Protein AF-A0A6L9Z7V6-F1 (afdb_monomer_lite)

pLDDT: mean 84.47, std 15.88, range [40.22, 98.44]

Foldseek 3Di:
DVVVVVVVVVVVVVLVVQLQDQVNDGDDPVVVVVLVVVLVVVLVVLVVVLVLLLPQAQALCLQEVCLVVLVVLVPDPDPLSLLVSLLVLQDPDQQLVVSQVSPPNHDDHHDVLSSVLSVLSPVSHDPVNNVLSVLLVVLVVVLVVLVVVLVVLVVLLVQLVVCVVVVHDPVPRPGDDHNVRSVVSNVVSVVSSVVSVVVSVVSSVVSCPDPSSVVSVVSSVDPVSSVVSVVVSVVSNVCSVVVSVVSSCVSLVVVLVVLVVQLVVCVVVSVRVSVSSSSSSNVSSD

Sequence (286 aa):
MAIIYRILSQFFIKFFSKSRTISNEPLNKVSLIVIVVIDIFILINVFTGLNDISTWPMSPAQTYPCYYQWNNYRRQTDQDKDYNIISRSLGSTSFKQSYQQAEEGHLGKVFTTCLKYAEDKDKINNPENQQADKAINQKQSKISSLRRANNTIREQYDSTLLEKIAGQSRERSINQVSAEQAKQELERNNRNISRLKQEIDNLKNQLVSRPESVSFLDFIKDEDKFQTISKKYQQASFWYPSIQFGFQSLFLLPLIFIALSVHKFTQRRGYGLIALISWHLLVIFF

Structure (mmCIF, N/CA/C/O backbone):
data_AF-A0A6L9Z7V6-F1
#
_entry.id   AF-A0A6L9Z7V6-F1
#
loop_
_atom_site.group_PDB
_atom_site.id
_atom_site.type_symbol
_atom_site.label_atom_id
_atom_site.label_alt_id
_atom_site.label_comp_id
_atom_site.label_asym_id
_atom_site.label_entity_id
_atom_site.label_seq_id
_atom_site.pdbx_PDB_ins_code
_atom_site.Cartn_x
_atom_site.Cartn_y
_atom_site.Cartn_z
_atom_site.occupancy
_atom_site.B_iso_or_equiv
_atom_site.auth_seq_id
_atom_site.auth_comp_id
_atom_site.auth_asym_id
_atom_site.auth_atom_id
_atom_site.pdbx_PDB_model_num
ATOM 1 N N . MET A 1 1 ? 35.785 -20.220 -17.835 1.00 41.47 1 MET A N 1
ATOM 2 C CA . MET A 1 1 ? 36.328 -19.113 -17.007 1.00 41.47 1 MET A CA 1
ATOM 3 C C . MET A 1 1 ? 37.818 -18.829 -17.238 1.00 41.47 1 MET A C 1
ATOM 5 O O . MET A 1 1 ? 38.150 -17.667 -17.414 1.00 41.47 1 MET A O 1
ATOM 9 N N . ALA A 1 2 ? 38.712 -19.827 -17.318 1.00 41.97 2 ALA A N 1
ATOM 10 C CA . ALA A 1 2 ? 40.163 -19.594 -17.481 1.00 41.97 2 ALA A CA 1
ATOM 11 C C . ALA A 1 2 ? 40.586 -18.913 -18.806 1.00 41.97 2 ALA A C 1
ATOM 13 O O . ALA A 1 2 ? 41.542 -18.143 -18.832 1.00 41.97 2 ALA A O 1
ATOM 14 N N . ILE A 1 3 ? 39.857 -19.149 -19.903 1.00 44.97 3 ILE A N 1
ATOM 15 C CA . ILE A 1 3 ? 40.151 -18.553 -21.222 1.00 44.97 3 ILE A CA 1
ATOM 16 C C . ILE A 1 3 ? 39.812 -17.054 -21.242 1.00 44.97 3 ILE A C 1
ATOM 18 O O . ILE A 1 3 ? 40.600 -16.247 -21.724 1.00 44.97 3 ILE A O 1
ATOM 22 N N . ILE A 1 4 ? 38.686 -16.673 -20.635 1.00 40.22 4 ILE A N 1
ATOM 23 C CA . ILE A 1 4 ? 38.224 -15.279 -20.538 1.00 40.22 4 ILE A CA 1
ATOM 24 C C . ILE A 1 4 ? 39.206 -14.448 -19.700 1.00 40.22 4 ILE A C 1
ATOM 26 O O . ILE A 1 4 ? 39.593 -13.357 -20.107 1.00 40.22 4 ILE A O 1
ATOM 30 N N . TYR A 1 5 ? 39.696 -15.001 -18.586 1.00 41.81 5 TYR A N 1
ATOM 31 C CA . TYR A 1 5 ? 40.668 -14.327 -17.719 1.00 41.81 5 TYR A CA 1
ATOM 32 C C . TYR A 1 5 ? 42.024 -14.102 -18.408 1.00 41.81 5 TYR A C 1
ATOM 34 O O . TYR A 1 5 ? 42.663 -13.067 -18.232 1.00 41.81 5 TYR A O 1
ATOM 42 N N . ARG A 1 6 ? 42.455 -15.052 -19.245 1.00 42.22 6 ARG A N 1
ATOM 43 C CA . ARG A 1 6 ? 43.714 -14.962 -19.997 1.00 42.22 6 ARG A CA 1
ATOM 44 C C . ARG A 1 6 ? 43.629 -13.951 -21.146 1.00 42.22 6 ARG A C 1
ATOM 46 O O . ARG A 1 6 ? 44.595 -13.232 -21.384 1.00 42.22 6 ARG A O 1
ATOM 53 N N . ILE A 1 7 ? 42.470 -13.852 -21.803 1.00 49.84 7 ILE A N 1
ATOM 54 C CA . ILE A 1 7 ? 42.187 -12.827 -22.821 1.00 49.84 7 ILE A CA 1
ATOM 55 C C . ILE A 1 7 ? 42.139 -11.434 -22.178 1.00 49.84 7 ILE A C 1
ATOM 57 O O . ILE A 1 7 ? 42.795 -10.522 -22.675 1.00 49.84 7 ILE A O 1
ATOM 61 N N . LEU A 1 8 ? 41.459 -11.289 -21.034 1.00 44.16 8 LEU A N 1
ATOM 62 C CA . LEU A 1 8 ? 41.424 -10.042 -20.261 1.00 44.16 8 LEU A CA 1
ATOM 63 C C . LEU A 1 8 ? 42.829 -9.618 -19.808 1.00 44.16 8 LEU A C 1
ATOM 65 O O . LEU A 1 8 ? 43.237 -8.489 -20.048 1.00 44.16 8 LEU A O 1
ATOM 69 N N . SER A 1 9 ? 43.617 -10.528 -19.233 1.00 45.78 9 SER A N 1
ATOM 70 C CA . SER A 1 9 ? 44.994 -10.255 -18.793 1.00 45.78 9 SER A CA 1
ATOM 71 C C . SER A 1 9 ? 45.911 -9.802 -19.938 1.00 45.78 9 SER A C 1
ATOM 73 O O . SER A 1 9 ? 46.648 -8.826 -19.796 1.00 45.78 9 SER A O 1
ATOM 75 N N . GLN A 1 10 ? 45.849 -10.464 -21.097 1.00 51.78 10 GLN A N 1
ATOM 76 C CA . GLN A 1 10 ? 46.644 -10.070 -22.264 1.00 51.78 10 GLN A CA 1
ATOM 77 C C . GLN A 1 10 ? 46.190 -8.731 -22.857 1.00 51.78 10 GLN A C 1
ATOM 79 O O . GLN A 1 10 ? 47.025 -7.967 -23.351 1.00 51.78 10 GLN A O 1
ATOM 84 N N . PHE A 1 11 ? 44.893 -8.431 -22.779 1.00 51.91 11 PHE A N 1
ATOM 85 C CA . PHE A 1 11 ? 44.339 -7.133 -23.144 1.00 51.91 11 PHE A CA 1
ATOM 86 C C . PHE A 1 11 ? 44.855 -6.032 -22.203 1.00 51.91 11 PHE A C 1
ATOM 88 O O . PHE A 1 11 ? 45.383 -5.037 -22.690 1.00 51.91 11 PHE A O 1
ATOM 95 N N . PHE A 1 12 ? 44.846 -6.262 -20.882 1.00 49.31 12 PHE A N 1
ATOM 96 C CA . PHE A 1 12 ? 45.357 -5.336 -19.856 1.00 49.31 12 PHE A CA 1
ATOM 97 C C . PHE A 1 12 ? 46.872 -5.061 -19.950 1.00 49.31 12 PHE A C 1
ATOM 99 O O . PHE A 1 12 ? 47.325 -3.944 -19.695 1.00 49.31 12 PHE A O 1
ATOM 106 N N . ILE A 1 13 ? 47.680 -6.045 -20.353 1.00 51.84 13 ILE A N 1
ATOM 107 C CA . ILE A 1 13 ? 49.135 -5.858 -20.506 1.00 51.84 13 ILE A CA 1
ATOM 108 C C . ILE A 1 13 ? 49.459 -5.074 -21.787 1.00 51.84 13 ILE A C 1
ATOM 110 O O . ILE A 1 13 ? 50.258 -4.137 -21.748 1.00 51.84 13 ILE A O 1
ATOM 114 N N . LYS A 1 14 ? 48.792 -5.384 -22.911 1.00 54.06 14 LYS A N 1
ATOM 115 C CA . LYS A 1 14 ? 48.895 -4.578 -24.145 1.00 54.06 14 LYS A CA 1
ATOM 116 C C . LYS A 1 14 ? 48.313 -3.165 -23.976 1.00 54.06 14 LYS A C 1
ATOM 118 O O . LYS A 1 14 ? 48.738 -2.246 -24.673 1.00 54.06 14 LYS A O 1
ATOM 123 N N . PHE A 1 15 ? 47.369 -2.995 -23.053 1.00 52.72 15 PHE A N 1
ATOM 124 C CA . PHE A 1 15 ? 46.715 -1.739 -22.677 1.00 52.72 15 PHE A CA 1
ATOM 125 C C . PHE A 1 15 ? 47.682 -0.730 -22.034 1.00 52.72 15 PHE A C 1
ATOM 127 O O . PHE A 1 15 ? 47.775 0.405 -22.504 1.00 52.72 15 PHE A O 1
ATOM 134 N N . PHE A 1 16 ? 48.484 -1.142 -21.048 1.00 51.16 16 PHE A N 1
ATOM 135 C CA . PHE A 1 16 ? 49.443 -0.238 -20.396 1.00 51.16 16 PHE A CA 1
ATOM 136 C C . PHE A 1 16 ? 50.650 0.115 -21.272 1.00 51.16 16 PHE A C 1
ATOM 138 O O . PHE A 1 16 ? 51.172 1.229 -21.184 1.00 51.16 16 PHE A O 1
ATOM 145 N N . SER A 1 17 ? 51.093 -0.802 -22.137 1.00 54.94 17 SER A N 1
ATOM 146 C CA . SER A 1 17 ? 52.260 -0.564 -22.993 1.00 54.94 17 SER A CA 1
ATOM 147 C C . SER A 1 17 ? 51.982 0.415 -24.138 1.00 54.94 17 SER A C 1
ATOM 149 O O . SER A 1 17 ? 52.912 1.046 -24.628 1.00 54.94 17 SER A O 1
ATOM 151 N N . LYS A 1 18 ? 50.719 0.545 -24.575 1.00 53.62 18 LYS A N 1
ATOM 152 C CA . LYS A 1 18 ? 50.320 1.370 -25.733 1.00 53.62 18 LYS A CA 1
ATOM 153 C C . LYS A 1 18 ? 49.758 2.749 -25.355 1.00 53.62 18 LYS A C 1
ATOM 155 O O . LYS A 1 18 ? 49.752 3.645 -26.186 1.00 53.62 18 LYS A O 1
ATOM 160 N N . SER A 1 19 ? 49.321 2.927 -24.106 1.00 47.00 19 SER A N 1
ATOM 161 C CA . SER A 1 19 ? 48.822 4.204 -23.562 1.00 47.00 19 SER A CA 1
ATOM 162 C C . SER A 1 19 ? 49.949 5.183 -23.171 1.00 47.00 19 SER A C 1
ATOM 164 O O . SER A 1 19 ? 49.706 6.372 -22.993 1.00 47.00 19 SER A O 1
ATOM 166 N N . ARG A 1 20 ? 51.205 4.718 -23.073 1.00 49.94 20 ARG A N 1
ATOM 167 C CA . ARG A 1 20 ? 52.356 5.543 -22.651 1.00 49.94 20 ARG A CA 1
ATOM 168 C C . ARG A 1 20 ? 53.225 6.094 -23.782 1.00 49.94 20 ARG A C 1
ATOM 170 O O . ARG A 1 20 ? 54.173 6.818 -23.491 1.00 49.94 20 ARG A O 1
ATOM 177 N N . THR A 1 21 ? 52.949 5.756 -25.039 1.00 49.53 21 THR A N 1
ATOM 178 C CA . THR A 1 21 ? 53.843 6.092 -26.153 1.00 49.53 21 THR A CA 1
ATOM 179 C C . THR A 1 21 ? 53.073 6.654 -27.346 1.00 49.53 21 THR A C 1
ATOM 181 O O . THR A 1 21 ? 52.281 5.972 -27.991 1.00 49.53 21 THR A O 1
ATOM 184 N N . ILE A 1 22 ? 53.342 7.922 -27.664 1.00 46.56 22 ILE A N 1
ATOM 185 C CA . ILE A 1 22 ? 53.010 8.537 -28.951 1.00 46.56 22 ILE A CA 1
ATOM 186 C C . ILE A 1 22 ? 54.297 8.540 -29.753 1.00 46.56 22 ILE A C 1
ATOM 188 O O . ILE A 1 22 ? 55.248 9.195 -29.353 1.00 46.56 22 ILE A O 1
ATOM 192 N N . SER A 1 23 ? 54.344 7.800 -30.862 1.00 43.88 23 SER A N 1
ATOM 193 C CA . SER A 1 23 ? 55.467 7.860 -31.810 1.00 43.88 23 SER A CA 1
ATOM 194 C C . SER A 1 23 ? 56.862 7.816 -31.145 1.00 43.88 23 SER A C 1
ATOM 196 O O . SER A 1 23 ? 57.746 8.579 -31.517 1.00 43.88 23 SER A O 1
ATOM 198 N N . ASN A 1 24 ? 57.054 6.939 -30.150 1.00 47.16 24 ASN A N 1
ATOM 199 C CA . ASN A 1 24 ? 58.299 6.785 -29.377 1.00 47.16 24 ASN A CA 1
ATOM 200 C C . ASN A 1 24 ? 58.772 8.004 -28.546 1.00 47.16 24 ASN A C 1
ATOM 202 O O . ASN A 1 24 ? 59.896 7.966 -28.050 1.00 47.16 24 ASN A O 1
ATOM 206 N N . GLU A 1 25 ? 57.935 9.018 -28.296 1.00 46.88 25 GLU A N 1
ATOM 207 C CA . GLU A 1 25 ? 58.243 10.118 -27.365 1.00 46.88 25 GLU A CA 1
ATOM 208 C C . GLU A 1 25 ? 57.372 10.091 -26.090 1.00 46.88 25 GLU A C 1
ATOM 210 O O . GLU A 1 25 ? 56.169 9.797 -26.151 1.00 46.88 25 GLU A O 1
ATOM 215 N N . PRO A 1 26 ? 57.959 10.383 -24.908 1.00 52.47 26 PRO A N 1
ATOM 216 C CA . PRO A 1 26 ? 57.225 10.447 -23.651 1.00 52.47 26 PRO A CA 1
ATOM 217 C C . PRO A 1 26 ? 56.354 11.712 -23.586 1.00 52.47 26 PRO A C 1
ATOM 219 O O . PRO A 1 26 ? 56.830 12.833 -23.746 1.00 52.47 26 PRO A O 1
ATOM 222 N N . LEU A 1 27 ? 55.064 11.530 -23.301 1.00 55.53 27 LEU A N 1
ATOM 223 C CA . LEU A 1 27 ? 54.103 12.616 -23.083 1.00 55.53 27 LEU A CA 1
ATOM 224 C C . LEU A 1 27 ? 54.531 13.543 -21.928 1.00 55.53 27 LEU A C 1
ATOM 226 O O . LEU A 1 27 ? 54.937 13.083 -20.859 1.00 55.53 27 LEU A O 1
ATOM 230 N N . ASN A 1 28 ? 54.365 14.857 -22.113 1.00 66.81 28 ASN A N 1
ATOM 231 C CA . ASN A 1 28 ? 54.551 15.848 -21.051 1.00 66.81 28 ASN A CA 1
ATOM 232 C C . ASN A 1 28 ? 53.562 15.580 -19.895 1.00 66.81 28 ASN A C 1
ATOM 234 O O . ASN A 1 28 ? 52.365 15.390 -20.124 1.00 66.81 28 ASN A O 1
ATOM 238 N N . LYS A 1 29 ? 54.051 15.597 -18.646 1.00 67.38 29 LYS A N 1
ATOM 239 C CA . LYS A 1 29 ? 53.256 15.351 -17.426 1.00 67.38 29 LYS A CA 1
ATOM 240 C C . LYS A 1 29 ? 52.017 16.250 -17.335 1.00 67.38 29 LYS A C 1
ATOM 242 O O . LYS A 1 29 ? 50.979 15.798 -16.866 1.00 67.38 29 LYS A O 1
ATOM 247 N N . VAL A 1 30 ? 52.107 17.492 -17.817 1.00 73.75 30 VAL A N 1
ATOM 248 C CA . VAL A 1 30 ? 50.979 18.441 -17.827 1.00 73.75 30 VAL A CA 1
ATOM 249 C C . VAL A 1 30 ? 49.897 18.009 -18.818 1.00 73.75 30 VAL A C 1
ATOM 251 O O . VAL A 1 30 ? 48.719 17.989 -18.473 1.00 73.75 30 VAL A O 1
ATOM 254 N N . SER A 1 31 ? 50.284 17.587 -20.024 1.00 66.12 31 SER A N 1
ATOM 255 C CA . SER A 1 31 ? 49.348 17.078 -21.034 1.00 66.12 31 SER A CA 1
ATOM 256 C C . SER A 1 31 ? 48.646 15.801 -20.568 1.00 66.12 31 SER A C 1
ATOM 258 O O . SER A 1 31 ? 47.454 15.645 -20.809 1.00 66.12 31 SER A O 1
ATOM 260 N N . LEU A 1 32 ? 49.353 14.925 -19.844 1.00 68.12 32 LEU A N 1
ATOM 261 C CA . LEU A 1 32 ? 48.764 13.728 -19.237 1.00 68.12 32 LEU A CA 1
ATOM 262 C C . LEU A 1 32 ? 47.680 14.085 -18.204 1.00 68.12 32 LEU A C 1
ATOM 264 O O . LEU A 1 32 ? 46.602 13.501 -18.231 1.00 68.12 32 LEU A O 1
ATOM 268 N N . ILE A 1 33 ? 47.945 15.056 -17.322 1.00 73.94 33 ILE A N 1
ATOM 269 C CA . ILE A 1 33 ? 46.974 15.507 -16.309 1.00 73.94 33 ILE A CA 1
ATOM 270 C C . ILE A 1 33 ? 45.716 16.072 -16.977 1.00 73.94 33 ILE A C 1
ATOM 272 O O . ILE A 1 33 ? 44.608 15.717 -16.585 1.00 73.94 33 ILE A O 1
ATOM 276 N N . VAL A 1 34 ? 45.874 16.911 -18.007 1.00 78.25 34 VAL A N 1
ATOM 277 C CA . VAL A 1 34 ? 44.738 17.505 -18.732 1.00 78.25 34 VAL A CA 1
ATOM 278 C C . VAL A 1 34 ? 43.872 16.431 -19.397 1.00 78.25 34 VAL A C 1
ATOM 280 O O . VAL A 1 34 ? 42.651 16.491 -19.282 1.00 78.25 34 VAL A O 1
ATOM 283 N N . ILE A 1 35 ? 44.482 15.425 -20.035 1.00 71.75 35 ILE A N 1
ATOM 284 C CA . ILE A 1 35 ? 43.748 14.305 -20.649 1.00 71.75 35 ILE A CA 1
ATOM 285 C C . ILE A 1 35 ? 42.953 13.534 -19.590 1.00 71.75 35 ILE A C 1
ATOM 287 O O . ILE A 1 35 ? 41.762 13.311 -19.773 1.00 71.75 35 ILE A O 1
ATOM 291 N N . VAL A 1 36 ? 43.570 13.204 -18.450 1.00 73.50 36 VAL A N 1
ATOM 292 C CA . VAL A 1 36 ? 42.891 12.492 -17.354 1.00 73.50 36 VAL A CA 1
ATOM 293 C C . VAL A 1 36 ? 41.694 13.283 -16.814 1.00 73.50 36 VAL A C 1
ATOM 295 O O . VAL A 1 36 ? 40.644 12.702 -16.551 1.00 73.50 36 VAL A O 1
ATOM 298 N N . VAL A 1 37 ? 41.818 14.605 -16.664 1.00 79.75 37 VAL A N 1
ATOM 299 C CA . VAL A 1 37 ? 40.711 15.459 -16.197 1.00 79.75 37 VAL A CA 1
ATOM 300 C C . VAL A 1 37 ? 39.553 15.472 -17.199 1.00 79.75 37 VAL A C 1
ATOM 302 O O . VAL A 1 37 ? 38.396 15.346 -16.795 1.00 79.75 37 VAL A O 1
ATOM 305 N N . ILE A 1 38 ? 39.852 15.589 -18.495 1.00 81.06 38 ILE A N 1
ATOM 306 C CA . ILE A 1 38 ? 38.839 15.548 -19.560 1.00 81.06 38 ILE A CA 1
ATOM 307 C C . ILE A 1 38 ? 38.146 14.181 -19.590 1.00 81.06 38 ILE A C 1
ATOM 309 O O . ILE A 1 38 ? 36.921 14.124 -19.672 1.00 81.06 38 ILE A O 1
ATOM 313 N N . ASP A 1 39 ? 38.899 13.091 -19.459 1.00 74.81 39 ASP A N 1
ATOM 314 C CA . ASP A 1 39 ? 38.351 11.735 -19.447 1.00 74.81 39 ASP A CA 1
ATOM 315 C C . ASP A 1 39 ? 37.413 11.512 -18.255 1.00 74.81 39 ASP A C 1
ATOM 317 O O . ASP A 1 39 ? 36.321 10.976 -18.435 1.00 74.81 39 ASP A O 1
ATOM 321 N N . ILE A 1 40 ? 37.780 11.972 -17.051 1.00 77.88 40 ILE A N 1
ATOM 322 C CA . ILE A 1 40 ? 36.900 11.906 -15.872 1.00 77.88 40 ILE A CA 1
ATOM 323 C C . ILE A 1 40 ? 35.612 12.696 -16.118 1.00 77.88 40 ILE A C 1
ATOM 325 O O . ILE A 1 40 ? 34.524 12.215 -15.803 1.00 77.88 40 ILE A O 1
ATOM 329 N N . PHE A 1 41 ? 35.713 13.893 -16.700 1.00 83.50 41 PHE A N 1
ATOM 330 C CA . PHE A 1 41 ? 34.540 14.700 -17.021 1.00 83.50 41 PHE A CA 1
ATOM 331 C C . PHE A 1 41 ? 33.617 13.987 -18.019 1.00 83.50 41 PHE A C 1
ATOM 333 O O . PHE A 1 41 ? 32.409 13.904 -17.789 1.00 83.50 41 PHE A O 1
ATOM 340 N N . ILE A 1 42 ? 34.166 13.430 -19.101 1.00 82.12 42 ILE A N 1
ATOM 341 C CA . ILE A 1 42 ? 33.390 12.668 -20.090 1.00 82.12 42 ILE A CA 1
ATOM 342 C C . ILE A 1 42 ? 32.755 11.439 -19.436 1.00 82.12 42 ILE A C 1
ATOM 344 O O . ILE A 1 42 ? 31.576 11.179 -19.653 1.00 82.12 42 ILE A O 1
ATOM 348 N N . LEU A 1 43 ? 33.502 10.723 -18.597 1.00 81.25 43 LEU A N 1
ATOM 349 C CA . LEU A 1 43 ? 33.039 9.534 -17.891 1.00 81.25 43 LEU A CA 1
ATOM 350 C C . LEU A 1 43 ? 31.833 9.845 -17.001 1.00 81.25 43 LEU A C 1
ATOM 352 O O . LEU A 1 43 ? 30.830 9.137 -17.070 1.00 81.25 43 LEU A O 1
ATOM 356 N N . ILE A 1 44 ? 31.894 10.927 -16.219 1.00 82.50 44 ILE A N 1
ATOM 357 C CA . ILE A 1 44 ? 30.767 11.366 -15.386 1.00 82.50 44 ILE A CA 1
ATOM 358 C C . ILE A 1 44 ? 29.547 11.649 -16.267 1.00 82.50 44 ILE A C 1
ATOM 360 O O . ILE A 1 44 ? 28.479 11.107 -16.007 1.00 82.50 44 ILE A O 1
ATOM 364 N N . ASN A 1 45 ? 29.704 12.421 -17.345 1.00 85.62 45 ASN A N 1
ATOM 365 C CA . ASN A 1 45 ? 28.587 12.762 -18.230 1.00 85.62 45 ASN A CA 1
ATOM 366 C C . ASN A 1 45 ? 27.983 11.534 -18.930 1.00 85.62 45 ASN A C 1
ATOM 368 O O . ASN A 1 45 ? 26.762 11.416 -19.018 1.00 85.62 45 ASN A O 1
ATOM 372 N N . VAL A 1 46 ? 28.815 10.600 -19.400 1.00 85.69 46 VAL A N 1
ATOM 373 C CA . VAL A 1 46 ? 28.364 9.352 -20.031 1.00 85.69 46 VAL A CA 1
ATOM 374 C C . VAL A 1 46 ? 27.605 8.492 -19.028 1.00 85.69 46 VAL A C 1
ATOM 376 O O . VAL A 1 46 ? 26.522 8.017 -19.356 1.00 85.69 46 VAL A O 1
ATOM 379 N N . PHE A 1 47 ? 28.126 8.299 -17.814 1.00 86.06 47 PHE A N 1
ATOM 380 C CA . PHE A 1 47 ? 27.436 7.491 -16.807 1.00 86.06 47 PHE A CA 1
ATOM 381 C C . PHE A 1 47 ? 26.156 8.158 -16.303 1.00 86.06 47 PHE A C 1
ATOM 383 O O . PHE A 1 47 ? 25.161 7.463 -16.106 1.00 86.06 47 PHE A O 1
ATOM 390 N N . THR A 1 48 ? 26.135 9.485 -16.152 1.00 87.00 48 THR A N 1
ATOM 391 C CA . THR A 1 48 ? 24.909 10.225 -15.831 1.00 87.00 48 THR A CA 1
ATOM 392 C C . THR A 1 48 ? 23.869 10.066 -16.939 1.00 87.00 48 THR A C 1
ATOM 394 O O . THR A 1 48 ? 22.729 9.723 -16.639 1.00 87.00 48 THR A O 1
ATOM 397 N N . GLY A 1 49 ? 24.258 10.228 -18.208 1.00 87.19 49 GLY A N 1
ATOM 398 C CA . GLY A 1 49 ? 23.358 10.031 -19.349 1.00 87.19 49 GLY A CA 1
ATOM 399 C C . GLY A 1 49 ? 22.863 8.588 -19.485 1.00 87.19 49 GLY A C 1
ATOM 400 O O . GLY A 1 49 ? 21.690 8.354 -19.760 1.00 87.19 49 GLY A O 1
ATOM 401 N N . LEU A 1 50 ? 23.728 7.608 -19.219 1.00 88.19 50 LEU A N 1
ATOM 402 C CA . LEU A 1 50 ? 23.372 6.190 -19.218 1.00 88.19 50 LEU A CA 1
ATOM 403 C C . LEU A 1 50 ? 22.387 5.848 -18.094 1.00 88.19 50 LEU A C 1
ATOM 405 O O . LEU A 1 50 ? 21.453 5.074 -18.304 1.00 88.19 50 LEU A O 1
ATOM 409 N N . ASN A 1 51 ? 22.585 6.420 -16.906 1.00 87.75 51 ASN A N 1
ATOM 410 C CA . ASN A 1 51 ? 21.657 6.254 -15.796 1.00 87.75 51 ASN A CA 1
ATOM 411 C C . ASN A 1 51 ? 20.298 6.889 -16.120 1.00 87.75 51 ASN A C 1
ATOM 413 O O . ASN A 1 51 ? 19.274 6.229 -15.955 1.00 87.75 51 ASN A O 1
ATOM 417 N N . ASP A 1 52 ? 20.292 8.113 -16.652 1.00 89.81 52 ASP A N 1
ATOM 418 C CA . ASP A 1 52 ? 19.072 8.823 -17.046 1.00 89.81 52 ASP A CA 1
ATOM 419 C C . ASP A 1 52 ? 18.268 8.031 -18.089 1.00 89.81 52 ASP A C 1
ATOM 421 O O . ASP A 1 52 ? 17.119 7.657 -17.843 1.00 89.81 52 ASP A O 1
ATOM 425 N N . ILE A 1 53 ? 18.903 7.625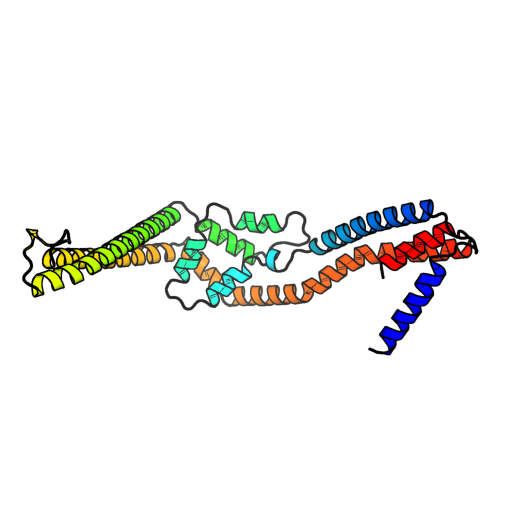 -19.195 1.00 91.31 53 ILE A N 1
ATOM 426 C CA . ILE A 1 53 ? 18.217 6.890 -20.267 1.00 91.31 53 ILE A CA 1
ATOM 427 C C . ILE A 1 53 ? 17.718 5.508 -19.822 1.00 91.31 53 ILE A C 1
ATOM 429 O O . ILE A 1 53 ? 16.717 5.007 -20.334 1.00 91.31 53 ILE A O 1
ATOM 433 N N . SER A 1 54 ? 18.374 4.891 -18.832 1.00 88.94 54 SER A N 1
ATOM 434 C CA . SER A 1 54 ? 17.923 3.617 -18.258 1.00 88.94 54 SER A CA 1
ATOM 435 C C . SER A 1 54 ? 16.636 3.737 -17.436 1.00 88.94 54 SER A C 1
ATOM 437 O O . SER A 1 54 ? 15.992 2.721 -17.164 1.00 88.94 54 SER A O 1
ATOM 439 N N . THR A 1 55 ? 16.261 4.962 -17.052 1.00 90.75 55 THR A N 1
ATOM 440 C CA . THR A 1 55 ? 15.012 5.273 -16.342 1.00 90.75 55 THR A CA 1
ATOM 441 C C . THR A 1 55 ? 13.917 5.838 -17.236 1.00 90.75 55 THR A C 1
ATOM 443 O O . THR A 1 55 ? 12.783 5.942 -16.787 1.00 90.75 55 THR A O 1
ATOM 446 N N . TRP A 1 56 ? 14.207 6.136 -18.507 1.00 93.12 56 TRP A N 1
ATOM 447 C CA . TRP A 1 56 ? 13.183 6.563 -19.461 1.00 93.12 56 TRP A CA 1
ATOM 448 C C . TRP A 1 56 ? 12.009 5.580 -19.575 1.00 93.12 56 TRP A C 1
ATOM 450 O O . TRP A 1 56 ? 10.871 6.039 -19.503 1.00 93.12 56 TRP A O 1
ATOM 460 N N . PRO A 1 57 ? 12.195 4.255 -19.760 1.00 94.50 57 PRO A N 1
ATOM 461 C CA . PRO A 1 57 ? 11.061 3.335 -19.736 1.00 94.50 57 PRO A CA 1
ATOM 462 C C . PRO A 1 57 ? 10.436 3.288 -18.338 1.00 94.50 57 PRO A C 1
ATOM 464 O O . PRO A 1 57 ? 11.137 3.093 -17.348 1.00 94.50 57 PRO A O 1
ATOM 467 N N . MET A 1 58 ? 9.106 3.389 -18.254 1.00 94.75 58 MET A N 1
ATOM 468 C CA . MET A 1 58 ? 8.409 3.234 -16.975 1.00 94.75 58 MET A CA 1
ATOM 469 C C . MET A 1 58 ? 8.721 1.871 -16.348 1.00 94.75 58 MET A C 1
ATOM 471 O O . MET A 1 58 ? 8.566 0.817 -16.973 1.00 94.75 58 MET A O 1
ATOM 475 N N . SER A 1 59 ? 9.093 1.885 -15.072 1.00 95.25 59 SER A N 1
ATOM 476 C CA . SER A 1 59 ? 9.277 0.662 -14.298 1.00 95.25 59 SER A CA 1
ATOM 477 C C . SER A 1 59 ? 7.959 -0.114 -14.147 1.00 95.25 59 SER A C 1
ATOM 479 O O . SER A 1 59 ? 6.867 0.461 -14.241 1.00 95.25 59 SER A O 1
ATOM 481 N N . PRO A 1 60 ? 8.011 -1.424 -13.845 1.00 96.38 60 PRO A N 1
ATOM 482 C CA . PRO A 1 60 ? 6.814 -2.210 -13.554 1.00 96.38 60 PRO A CA 1
ATOM 483 C C . PRO A 1 60 ? 5.987 -1.619 -12.406 1.00 96.38 60 PRO A C 1
ATOM 485 O O . PRO A 1 60 ? 4.760 -1.639 -12.459 1.00 96.38 60 PRO A O 1
ATOM 488 N N . ALA A 1 61 ? 6.644 -1.051 -11.391 1.00 95.44 61 ALA A N 1
ATOM 489 C CA . ALA A 1 61 ? 5.977 -0.404 -10.265 1.00 95.44 61 ALA A CA 1
ATOM 490 C C . ALA A 1 61 ? 5.273 0.903 -10.669 1.00 95.44 61 ALA A C 1
ATOM 492 O O . ALA A 1 61 ? 4.192 1.180 -10.161 1.00 95.44 61 ALA A O 1
ATOM 493 N N . GLN A 1 62 ? 5.838 1.672 -11.605 1.00 95.62 62 GLN A N 1
ATOM 494 C CA . GLN A 1 62 ? 5.189 2.869 -12.157 1.00 95.62 62 GLN A CA 1
ATOM 495 C C . GLN A 1 62 ? 4.060 2.512 -13.132 1.00 95.62 62 GLN A C 1
ATOM 497 O O . GLN A 1 62 ? 3.031 3.175 -13.149 1.00 95.62 62 GLN A O 1
ATOM 502 N N . THR A 1 63 ? 4.225 1.454 -13.930 1.00 96.75 63 THR A N 1
ATOM 503 C CA . THR A 1 63 ? 3.222 1.014 -14.915 1.00 96.75 63 THR A CA 1
ATOM 504 C C . THR A 1 63 ? 2.016 0.353 -14.238 1.00 96.75 63 THR A C 1
ATOM 506 O O . THR A 1 63 ? 0.877 0.562 -14.653 1.00 96.75 63 THR A O 1
ATOM 509 N N . TYR A 1 64 ? 2.236 -0.423 -13.170 1.00 97.44 64 TYR A N 1
ATOM 510 C CA . TYR A 1 64 ? 1.188 -1.130 -12.420 1.00 97.44 64 TYR A CA 1
ATOM 511 C C . TYR A 1 64 ? 1.211 -0.767 -10.920 1.00 97.44 64 TYR A C 1
ATOM 513 O O . TYR A 1 64 ? 1.368 -1.643 -10.062 1.00 97.44 64 TYR A O 1
ATOM 521 N N . PRO A 1 65 ? 1.008 0.510 -10.562 1.00 96.31 65 PRO A N 1
ATOM 522 C CA . PRO A 1 65 ? 1.181 1.004 -9.192 1.00 96.31 65 PRO A CA 1
ATOM 523 C C . PRO A 1 65 ? 0.173 0.405 -8.201 1.00 96.31 65 PRO A C 1
ATOM 525 O O . PRO A 1 65 ? 0.426 0.346 -6.996 1.00 96.31 65 PRO A O 1
ATOM 528 N N . CYS A 1 66 ? -0.959 -0.101 -8.697 1.00 96.25 66 CYS A N 1
ATOM 529 C CA . CYS A 1 66 ? -1.975 -0.752 -7.880 1.00 96.25 66 CYS A CA 1
ATOM 530 C C . CYS A 1 66 ? -1.613 -2.192 -7.464 1.00 96.25 66 CYS A C 1
ATOM 532 O O . CYS A 1 66 ? -2.176 -2.694 -6.489 1.00 96.25 66 CYS A O 1
ATOM 534 N N . TYR A 1 67 ? -0.667 -2.855 -8.150 1.00 97.06 67 TYR A N 1
ATOM 535 C CA . TYR A 1 67 ? -0.398 -4.290 -7.982 1.00 97.06 67 TYR A CA 1
ATOM 536 C C . TYR A 1 67 ? -0.058 -4.670 -6.537 1.00 97.06 67 TYR A C 1
ATOM 538 O O . TYR A 1 67 ? -0.650 -5.597 -5.992 1.00 97.06 67 TYR A O 1
ATOM 546 N N . TYR A 1 68 ? 0.861 -3.949 -5.887 1.00 95.19 68 TYR A N 1
ATOM 547 C CA . TYR A 1 68 ? 1.307 -4.308 -4.537 1.00 95.19 68 TYR A CA 1
ATOM 548 C C . TYR A 1 68 ? 0.187 -4.169 -3.498 1.00 95.19 68 TYR A C 1
ATOM 550 O O . TYR A 1 68 ? -0.009 -5.062 -2.673 1.00 95.19 68 TYR A O 1
ATOM 558 N N . GLN A 1 69 ? -0.583 -3.077 -3.556 1.00 94.62 69 GLN A N 1
ATOM 559 C CA . GLN A 1 69 ? -1.711 -2.867 -2.643 1.00 94.62 69 GLN A CA 1
ATOM 560 C C . GLN A 1 69 ? -2.795 -3.930 -2.849 1.00 94.62 69 GLN A C 1
ATOM 562 O O . GLN A 1 69 ? -3.273 -4.511 -1.874 1.00 94.62 69 GLN A O 1
ATOM 567 N N . TRP A 1 70 ? -3.126 -4.227 -4.108 1.00 96.06 70 TRP A N 1
ATOM 568 C CA . TRP A 1 70 ? -4.122 -5.233 -4.463 1.00 96.06 70 TRP A CA 1
ATOM 569 C C . TRP A 1 70 ? -3.671 -6.643 -4.051 1.00 96.06 70 TRP A C 1
ATOM 571 O O . TRP A 1 70 ? -4.408 -7.363 -3.380 1.00 96.06 70 TRP A O 1
ATOM 581 N N . ASN A 1 71 ? -2.426 -7.022 -4.346 1.00 96.19 71 ASN A N 1
ATOM 582 C CA . ASN A 1 71 ? -1.860 -8.308 -3.940 1.00 96.19 71 ASN A CA 1
ATOM 583 C C . ASN A 1 71 ? -1.841 -8.469 -2.411 1.00 96.19 71 ASN A C 1
ATOM 585 O O . ASN A 1 71 ? -2.184 -9.528 -1.891 1.00 96.19 71 ASN A O 1
ATOM 589 N N . ASN A 1 72 ? -1.498 -7.412 -1.672 1.00 95.38 72 ASN A N 1
ATOM 590 C CA . ASN A 1 72 ? -1.551 -7.442 -0.213 1.00 95.38 72 ASN A CA 1
ATOM 591 C C . ASN A 1 72 ? -2.973 -7.663 0.304 1.00 95.38 72 ASN A C 1
ATOM 593 O O . ASN A 1 72 ? -3.162 -8.503 1.177 1.00 95.38 72 ASN A O 1
ATOM 597 N N . TYR A 1 73 ? -3.968 -6.971 -0.254 1.00 95.62 73 TYR A N 1
ATOM 598 C CA . TYR A 1 73 ? -5.374 -7.181 0.098 1.00 95.62 73 TYR A CA 1
ATOM 599 C C . TYR A 1 73 ? -5.821 -8.631 -0.142 1.00 95.62 73 TYR A C 1
ATOM 601 O O . TYR A 1 73 ? -6.458 -9.244 0.713 1.00 95.62 73 TYR A O 1
ATOM 609 N N . ARG A 1 74 ? -5.418 -9.222 -1.272 1.00 94.38 74 ARG A N 1
ATOM 610 C CA . ARG A 1 74 ? -5.730 -10.618 -1.619 1.00 94.38 74 ARG A CA 1
ATOM 611 C C . ARG A 1 74 ? -5.094 -11.632 -0.665 1.00 94.38 74 ARG A C 1
ATOM 613 O O . ARG A 1 74 ? -5.675 -12.685 -0.428 1.00 94.38 74 ARG A O 1
ATOM 620 N N . ARG A 1 75 ? -3.921 -11.318 -0.108 1.00 94.25 75 ARG A N 1
ATOM 621 C CA . ARG A 1 75 ? -3.207 -12.172 0.857 1.00 94.25 75 ARG A CA 1
ATOM 622 C C . ARG A 1 75 ? -3.691 -12.013 2.299 1.00 94.25 75 ARG A C 1
ATOM 624 O O . ARG A 1 75 ? -3.332 -12.829 3.142 1.00 94.25 75 ARG A O 1
ATOM 631 N N . GLN A 1 76 ? -4.458 -10.968 2.602 1.00 93.69 76 GLN A N 1
ATOM 632 C CA . GLN A 1 76 ? -4.973 -10.730 3.947 1.00 93.69 76 GLN A CA 1
ATOM 633 C C . GLN A 1 76 ? -6.141 -11.667 4.277 1.00 93.69 76 GLN A C 1
ATOM 635 O O . GLN A 1 76 ? -7.101 -11.795 3.517 1.00 93.69 76 GLN A O 1
ATOM 640 N N . THR A 1 77 ? -6.073 -12.266 5.465 1.00 92.88 77 THR A N 1
ATOM 641 C CA . THR A 1 77 ? -7.115 -13.131 6.047 1.00 92.88 77 THR A CA 1
ATOM 642 C C . THR A 1 77 ? -7.838 -12.478 7.228 1.00 92.88 77 THR A C 1
ATOM 644 O O . THR A 1 77 ? -8.672 -13.113 7.865 1.00 92.88 77 THR A O 1
ATOM 647 N N . ASP A 1 78 ? -7.493 -11.231 7.546 1.00 92.88 78 ASP A N 1
ATOM 648 C CA . ASP A 1 78 ? -8.078 -10.471 8.648 1.00 92.88 78 ASP A CA 1
ATOM 649 C C . ASP A 1 78 ? -9.544 -10.098 8.359 1.00 92.88 78 ASP A C 1
ATOM 651 O O . ASP A 1 78 ? -9.902 -9.805 7.214 1.00 92.88 78 ASP A O 1
ATOM 655 N N . GLN A 1 79 ? -10.386 -10.102 9.397 1.00 89.81 79 GLN A N 1
ATOM 656 C CA . GLN A 1 79 ? -11.816 -9.795 9.280 1.00 89.81 79 GLN A CA 1
ATOM 657 C C . GLN A 1 79 ? -12.076 -8.337 8.866 1.00 89.81 79 GLN A C 1
ATOM 659 O O . GLN A 1 79 ? -13.042 -8.069 8.157 1.00 89.81 79 GLN A O 1
ATOM 664 N N . ASP A 1 80 ? -11.189 -7.408 9.227 1.00 93.25 80 ASP A N 1
ATOM 665 C CA . ASP A 1 80 ? -11.274 -5.986 8.896 1.00 93.25 80 ASP A CA 1
ATOM 666 C C . ASP A 1 80 ? -10.586 -5.641 7.560 1.00 93.25 80 ASP A C 1
ATOM 668 O O . ASP A 1 80 ? -10.425 -4.462 7.244 1.00 93.25 80 ASP A O 1
ATOM 672 N N . LYS A 1 81 ? -10.144 -6.612 6.742 1.00 95.38 81 LYS A N 1
ATOM 673 C CA . LYS A 1 81 ? -9.376 -6.316 5.510 1.00 95.38 81 LYS A CA 1
ATOM 674 C C . LYS A 1 81 ? -10.089 -5.352 4.548 1.00 95.38 81 LYS A C 1
ATOM 676 O O . LYS A 1 81 ? -9.435 -4.483 3.969 1.00 95.38 81 LYS A O 1
ATOM 681 N N . ASP A 1 82 ? -11.411 -5.476 4.419 1.00 96.44 82 ASP A N 1
ATOM 682 C CA . ASP A 1 82 ? -12.242 -4.630 3.553 1.00 96.44 82 ASP A CA 1
ATOM 683 C C . ASP A 1 82 ? -12.283 -3.195 4.094 1.00 96.44 82 ASP A C 1
ATOM 685 O O . ASP A 1 82 ? -12.013 -2.240 3.368 1.00 96.44 82 ASP A O 1
ATOM 689 N N . TYR A 1 83 ? -12.500 -3.042 5.402 1.00 96.19 83 TYR A N 1
ATOM 690 C CA . TYR A 1 83 ? -12.403 -1.747 6.069 1.00 96.19 83 TYR A CA 1
ATOM 691 C C . TYR A 1 83 ? -11.000 -1.135 5.926 1.00 96.19 83 TYR A C 1
ATOM 693 O O . TYR A 1 83 ? -10.860 0.042 5.602 1.00 96.19 83 TYR A O 1
ATOM 701 N N . ASN A 1 84 ? -9.946 -1.931 6.113 1.00 95.00 84 ASN A N 1
ATOM 702 C CA . ASN A 1 84 ? -8.564 -1.461 6.098 1.00 95.00 84 ASN A CA 1
ATOM 703 C C . ASN A 1 84 ? -8.148 -0.895 4.734 1.00 95.00 84 ASN A C 1
ATOM 705 O O . ASN A 1 84 ? -7.433 0.108 4.679 1.00 95.00 84 ASN A O 1
ATOM 709 N N . ILE A 1 85 ? -8.564 -1.516 3.625 1.00 95.56 85 ILE A N 1
ATOM 710 C CA . ILE A 1 85 ? -8.253 -0.984 2.291 1.00 95.56 85 ILE A CA 1
ATOM 711 C C . ILE A 1 85 ? -9.069 0.278 1.967 1.00 95.56 85 ILE A C 1
ATOM 713 O O . ILE A 1 85 ? -8.545 1.191 1.324 1.00 95.56 85 ILE A O 1
ATOM 717 N N . ILE A 1 86 ? -10.301 0.373 2.475 1.00 96.44 86 ILE A N 1
ATOM 718 C CA . ILE A 1 86 ? -11.149 1.564 2.342 1.00 96.44 86 ILE A CA 1
ATOM 719 C C . ILE A 1 86 ? -10.585 2.731 3.156 1.00 96.44 86 ILE A C 1
ATOM 721 O O . ILE A 1 86 ? -10.385 3.804 2.599 1.00 96.44 86 ILE A O 1
ATOM 725 N N . SER A 1 87 ? -10.239 2.526 4.429 1.00 94.88 87 SER A N 1
ATOM 726 C CA . SER A 1 87 ? -9.666 3.572 5.294 1.00 94.88 87 SER A CA 1
ATOM 727 C C . SER A 1 87 ? -8.357 4.134 4.716 1.00 94.88 87 SER A C 1
ATOM 729 O O . SER A 1 87 ? -8.153 5.344 4.677 1.00 94.88 87 SER A O 1
ATOM 731 N N . ARG A 1 88 ? -7.517 3.291 4.093 1.00 92.88 88 ARG A N 1
ATOM 732 C CA . ARG A 1 88 ? -6.314 3.731 3.347 1.00 92.88 88 ARG A CA 1
ATOM 733 C C . ARG A 1 88 ? -6.604 4.568 2.096 1.00 92.88 88 ARG A C 1
ATOM 735 O O . ARG A 1 88 ? -5.667 5.070 1.475 1.00 92.88 88 ARG A O 1
ATOM 742 N N . SER A 1 89 ? -7.859 4.655 1.676 1.00 93.62 89 SER A N 1
ATOM 743 C CA . SER A 1 89 ? -8.302 5.475 0.548 1.00 93.62 89 SER A CA 1
ATOM 744 C C . SER A 1 89 ? -8.809 6.850 1.002 1.00 93.62 89 SER A C 1
ATOM 746 O O . SER A 1 89 ? -9.005 7.722 0.169 1.00 93.62 89 SER A O 1
ATOM 748 N N . LEU A 1 90 ? -8.944 7.093 2.310 1.00 93.06 90 LEU A N 1
ATOM 749 C CA . LEU A 1 90 ? -9.416 8.359 2.883 1.00 93.06 90 LEU A CA 1
ATOM 750 C C . LEU A 1 90 ? -8.262 9.344 3.144 1.00 93.06 90 LEU A C 1
ATOM 752 O O . LEU A 1 90 ? -8.010 9.755 4.275 1.00 93.06 90 LEU A O 1
ATOM 756 N N . GLY A 1 91 ? -7.522 9.687 2.086 1.00 81.81 91 GLY A N 1
ATOM 757 C CA . GLY A 1 91 ? -6.371 10.601 2.129 1.00 81.81 91 GLY A CA 1
ATOM 758 C C . GLY A 1 91 ? -6.673 12.014 1.615 1.00 81.81 91 GLY A C 1
ATOM 759 O O . GLY A 1 91 ? -7.766 12.312 1.162 1.00 81.81 91 GLY A O 1
ATOM 760 N N . SER A 1 92 ? -5.694 12.918 1.646 1.00 67.69 92 SER A N 1
ATOM 761 C CA . SER A 1 92 ? -5.861 14.290 1.130 1.00 67.69 92 SER A CA 1
ATOM 762 C C . SER A 1 92 ? -5.585 14.440 -0.371 1.00 67.69 92 SER A C 1
ATOM 764 O O . SER A 1 92 ? -5.902 15.475 -0.947 1.00 67.69 92 SER A O 1
ATOM 766 N N . THR A 1 93 ? -4.968 13.440 -1.002 1.00 85.31 93 THR A N 1
ATOM 767 C CA . THR A 1 93 ? -4.415 13.545 -2.361 1.00 85.31 93 THR A CA 1
ATOM 768 C C . THR A 1 93 ? -5.134 12.594 -3.310 1.00 85.31 93 THR A C 1
ATOM 770 O O . THR A 1 93 ? -5.401 11.454 -2.935 1.00 85.31 93 THR A O 1
ATOM 773 N N . SER A 1 94 ? -5.400 13.039 -4.543 1.00 92.62 94 SER A N 1
ATOM 774 C CA . SER A 1 94 ? -5.949 12.169 -5.589 1.00 92.62 94 SER A CA 1
ATOM 775 C C . SER A 1 94 ? -4.951 11.068 -5.952 1.00 92.62 94 SER A C 1
ATOM 777 O O . SER A 1 94 ? -3.831 11.332 -6.401 1.00 92.62 94 SER A O 1
ATOM 779 N N . PHE A 1 95 ? -5.377 9.818 -5.791 1.00 94.12 95 PHE A N 1
ATOM 780 C CA . PHE A 1 95 ? -4.629 8.639 -6.207 1.00 94.12 95 PHE A CA 1
ATOM 781 C C . PHE A 1 95 ? -4.464 8.610 -7.721 1.00 94.12 95 PHE A C 1
ATOM 783 O O . PHE A 1 95 ? -3.390 8.258 -8.208 1.00 94.12 95 PHE A O 1
ATOM 790 N N . LYS A 1 96 ? -5.503 8.995 -8.475 1.00 95.25 96 LYS A N 1
ATOM 791 C CA . LYS A 1 96 ? -5.441 8.998 -9.937 1.00 95.25 96 LYS A CA 1
ATOM 792 C C . LYS A 1 96 ? -4.391 9.987 -10.430 1.00 95.25 96 LYS A C 1
ATOM 794 O O . LYS A 1 96 ? -3.546 9.609 -11.238 1.00 95.25 96 LYS A O 1
ATOM 799 N N . GLN A 1 97 ? -4.397 11.209 -9.898 1.00 94.75 97 GLN A N 1
ATOM 800 C CA . GLN A 1 97 ? -3.397 12.217 -10.241 1.00 94.75 97 GLN A CA 1
ATOM 801 C C . GLN A 1 97 ? -1.986 11.748 -9.871 1.00 94.75 97 GLN A C 1
ATOM 803 O O . GLN A 1 97 ? -1.080 11.852 -10.690 1.00 94.75 97 GLN A O 1
ATOM 808 N N . SER A 1 98 ? -1.809 11.165 -8.681 1.00 93.75 98 SER A N 1
ATOM 809 C CA . SER A 1 98 ? -0.516 10.613 -8.258 1.00 93.75 98 SER A CA 1
ATOM 810 C C . SER A 1 98 ? -0.008 9.512 -9.195 1.00 93.75 98 SER A C 1
ATOM 812 O O . SER A 1 98 ? 1.191 9.437 -9.451 1.00 93.75 98 SER A O 1
ATOM 814 N N . TYR A 1 99 ? -0.893 8.670 -9.733 1.00 95.00 99 TYR A N 1
ATOM 815 C CA . TYR A 1 99 ? -0.502 7.652 -10.709 1.00 95.00 99 TYR A CA 1
ATOM 816 C C . TYR A 1 99 ? -0.117 8.288 -12.046 1.00 95.00 99 TYR A C 1
ATOM 818 O O . TYR A 1 99 ? 0.910 7.931 -12.610 1.00 95.00 99 TYR A O 1
ATOM 826 N N . GLN A 1 100 ? -0.889 9.262 -12.528 1.00 94.75 100 GLN A N 1
ATOM 827 C CA . GLN A 1 100 ? -0.610 9.940 -13.798 1.00 94.75 100 GLN A CA 1
ATOM 828 C C . GLN A 1 100 ? 0.680 10.768 -13.765 1.00 94.75 100 GLN A C 1
ATOM 830 O O . GLN A 1 100 ? 1.373 10.840 -14.771 1.00 94.75 100 GLN A O 1
ATOM 835 N N . GLN A 1 101 ? 1.060 11.320 -12.611 1.00 93.56 101 GLN A N 1
ATOM 836 C CA . GLN A 1 101 ? 2.350 12.002 -12.443 1.00 93.56 101 GLN A CA 1
ATOM 837 C C . GLN A 1 101 ? 3.546 11.086 -12.728 1.00 93.56 101 GLN A C 1
ATOM 839 O O . GLN A 1 101 ? 4.585 11.560 -13.172 1.00 93.56 101 GLN A O 1
ATOM 844 N N . ALA A 1 102 ? 3.413 9.770 -12.525 1.00 89.12 102 ALA A N 1
ATOM 845 C CA . ALA A 1 102 ? 4.471 8.822 -12.865 1.00 89.12 102 ALA A CA 1
ATOM 846 C C . ALA A 1 102 ? 4.683 8.665 -14.384 1.00 89.12 102 ALA A C 1
ATOM 848 O O . ALA A 1 102 ? 5.691 8.092 -14.790 1.00 89.12 102 ALA A O 1
ATOM 849 N N . GLU A 1 103 ? 3.748 9.142 -15.214 1.00 92.56 103 GLU A N 1
ATOM 850 C CA . GLU A 1 103 ? 3.884 9.169 -16.676 1.00 92.56 103 GLU A CA 1
ATOM 851 C C . GLU A 1 103 ? 4.745 10.351 -17.147 1.00 92.56 103 GLU A C 1
ATOM 853 O O . GLU A 1 103 ? 5.322 10.307 -18.234 1.00 92.56 103 GLU A O 1
ATOM 858 N N . GLU A 1 104 ? 4.859 11.414 -16.345 1.00 92.00 104 GLU A N 1
ATOM 859 C CA . GLU A 1 104 ? 5.617 12.607 -16.714 1.00 92.00 104 GLU A CA 1
ATOM 860 C C . GLU A 1 104 ? 7.109 12.275 -16.847 1.00 92.00 104 GLU A C 1
ATOM 862 O O . GLU A 1 104 ? 7.725 11.698 -15.950 1.00 92.00 104 GLU A O 1
ATOM 867 N N . GLY A 1 105 ? 7.695 12.614 -17.998 1.00 87.81 105 GLY A N 1
ATOM 868 C CA . GLY A 1 105 ? 9.112 12.365 -18.277 1.00 87.81 105 GLY A CA 1
ATOM 869 C C . GLY A 1 105 ? 9.479 10.901 -18.545 1.00 87.81 105 GLY A C 1
ATOM 870 O O . GLY A 1 105 ? 10.665 10.604 -18.645 1.00 87.81 105 GLY A O 1
ATOM 871 N N . HIS A 1 106 ? 8.502 9.997 -18.692 1.00 92.75 106 HIS A N 1
ATOM 872 C CA . HIS A 1 106 ? 8.752 8.576 -18.938 1.00 92.75 106 HIS A CA 1
ATOM 873 C C . HIS A 1 106 ? 8.086 8.073 -20.227 1.00 92.75 106 HIS A C 1
ATOM 875 O O . HIS A 1 106 ? 7.064 8.574 -20.694 1.00 92.75 106 HIS A O 1
ATOM 881 N N . LEU A 1 107 ? 8.664 7.021 -20.802 1.00 92.25 107 LEU A N 1
ATOM 882 C CA . LEU A 1 107 ? 8.103 6.255 -21.904 1.00 92.25 107 LEU A CA 1
ATOM 883 C C . LEU A 1 107 ? 7.199 5.156 -21.349 1.00 92.25 107 LEU A C 1
ATOM 885 O O . LEU A 1 107 ? 7.660 4.192 -20.732 1.00 92.25 107 LEU A O 1
ATOM 889 N N . GLY A 1 108 ? 5.905 5.285 -21.612 1.00 92.44 108 GLY A N 1
ATOM 890 C CA . GLY A 1 108 ? 4.890 4.341 -21.167 1.00 92.44 108 GLY A CA 1
ATOM 891 C C . GLY A 1 108 ? 3.634 5.063 -20.708 1.00 92.44 108 GLY A C 1
ATOM 892 O O . GLY A 1 108 ? 3.521 6.279 -20.831 1.00 92.44 108 GLY A O 1
ATOM 893 N N . LYS A 1 109 ? 2.668 4.290 -20.216 1.00 95.31 109 LYS A N 1
ATOM 894 C CA . LYS A 1 109 ? 1.478 4.802 -19.533 1.00 95.31 109 LYS A CA 1
ATOM 895 C C . LYS A 1 109 ? 1.143 3.891 -18.372 1.00 95.31 109 LYS A C 1
ATOM 897 O O . LYS A 1 109 ? 1.400 2.685 -18.443 1.00 95.31 109 LYS A O 1
ATOM 902 N N . VAL A 1 110 ? 0.510 4.442 -17.345 1.00 96.88 110 VAL A N 1
ATOM 903 C CA . VAL A 1 110 ? -0.064 3.633 -16.277 1.00 96.88 110 VAL A CA 1
ATOM 904 C C . VAL A 1 110 ? -1.135 2.726 -16.867 1.00 96.88 110 VAL A C 1
ATOM 906 O O . VAL A 1 110 ? -1.947 3.115 -17.710 1.00 96.88 110 VAL A O 1
ATOM 909 N N . PHE A 1 111 ? -1.151 1.482 -16.405 1.00 96.69 111 PHE A N 1
ATOM 910 C CA . PHE A 1 111 ? -2.139 0.510 -16.825 1.00 96.69 111 PHE A CA 1
ATOM 911 C C . PHE A 1 111 ? -3.554 0.992 -16.479 1.00 96.69 111 PHE A C 1
ATOM 913 O O . PHE A 1 111 ? -3.839 1.374 -15.341 1.00 96.69 111 PHE A O 1
ATOM 920 N N . THR A 1 112 ? -4.465 0.938 -17.451 1.00 95.75 112 THR A N 1
ATOM 921 C CA . THR A 1 112 ? -5.819 1.508 -17.333 1.00 95.75 112 THR A CA 1
ATOM 922 C C . THR A 1 112 ? -6.604 0.935 -16.157 1.00 95.75 112 THR A C 1
ATOM 924 O O . THR A 1 112 ? -7.319 1.667 -15.477 1.00 95.75 112 THR A O 1
ATOM 927 N N . THR A 1 113 ? -6.422 -0.348 -15.840 1.00 96.50 113 THR A N 1
ATOM 928 C CA . THR A 1 113 ? -7.042 -0.968 -14.665 1.00 96.50 113 THR A CA 1
ATOM 929 C C . THR A 1 113 ? -6.507 -0.383 -13.353 1.00 96.50 113 THR A C 1
ATOM 931 O O . THR A 1 113 ? -7.278 -0.213 -12.415 1.00 96.50 113 THR A O 1
ATOM 934 N N . CYS A 1 114 ? -5.229 0.004 -13.277 1.00 96.88 114 CYS A N 1
ATOM 935 C CA . CYS A 1 114 ? -4.707 0.714 -12.105 1.00 96.88 114 CYS A CA 1
ATOM 936 C C . CYS A 1 114 ? -5.193 2.169 -12.035 1.00 96.88 114 CYS A C 1
ATOM 938 O O . CYS A 1 114 ? -5.409 2.673 -10.935 1.00 96.88 114 CYS A O 1
ATOM 940 N N . LEU A 1 115 ? -5.423 2.834 -13.172 1.00 96.75 115 LEU A N 1
ATOM 941 C CA . LEU A 1 115 ? -6.085 4.145 -13.180 1.00 96.75 115 LEU A CA 1
ATOM 942 C C . LEU A 1 115 ? -7.529 4.040 -12.677 1.00 96.75 115 LEU A C 1
ATOM 944 O O . LEU A 1 115 ? -7.959 4.883 -11.894 1.00 96.75 115 LEU A O 1
ATOM 948 N N . LYS A 1 116 ? -8.253 2.980 -13.059 1.00 96.81 116 LYS A N 1
ATOM 949 C CA . LYS A 1 116 ? -9.606 2.711 -12.557 1.00 96.81 116 LYS A CA 1
ATOM 950 C C . LYS A 1 116 ? -9.615 2.406 -11.057 1.00 96.81 116 LYS A C 1
ATOM 952 O O . LYS A 1 116 ? -10.403 2.997 -10.329 1.00 96.81 116 LYS A O 1
ATOM 957 N N . TYR A 1 117 ? -8.679 1.576 -10.591 1.00 96.50 117 TYR A N 1
ATOM 958 C CA . TYR A 1 117 ? -8.447 1.329 -9.164 1.00 96.50 117 TYR A CA 1
ATOM 959 C C . TYR A 1 117 ? -8.265 2.642 -8.387 1.00 96.50 117 TYR A C 1
ATOM 961 O O . TYR A 1 117 ? -8.868 2.833 -7.336 1.00 96.50 117 TYR A O 1
ATOM 969 N N . ALA A 1 118 ? -7.446 3.559 -8.908 1.00 96.38 118 ALA A N 1
ATOM 970 C CA . ALA A 1 118 ? -7.194 4.849 -8.278 1.00 96.38 118 ALA A CA 1
ATOM 971 C C . ALA A 1 118 ? -8.412 5.782 -8.308 1.00 96.38 118 ALA A C 1
ATOM 973 O O . ALA A 1 118 ? -8.700 6.439 -7.315 1.00 96.38 118 ALA A O 1
ATOM 974 N N . GLU A 1 119 ? -9.151 5.810 -9.418 1.00 96.38 119 GLU A N 1
ATOM 975 C CA . GLU A 1 119 ? -10.389 6.583 -9.541 1.00 96.38 119 GLU A CA 1
ATOM 976 C C . GLU A 1 119 ? -11.453 6.121 -8.537 1.00 96.38 119 GLU A C 1
ATOM 978 O O . GLU A 1 119 ? -12.129 6.942 -7.923 1.00 96.38 119 GLU A O 1
ATOM 983 N N . ASP A 1 120 ? -11.596 4.811 -8.340 1.00 96.19 120 ASP A N 1
ATOM 984 C CA . ASP A 1 120 ? -12.557 4.270 -7.380 1.00 96.19 120 ASP A CA 1
ATOM 985 C C . ASP A 1 120 ? -12.131 4.576 -5.930 1.00 96.19 120 ASP A C 1
ATOM 987 O O . ASP A 1 120 ? -12.976 4.904 -5.096 1.00 96.19 120 ASP A O 1
ATOM 991 N N . LYS A 1 121 ? -10.820 4.611 -5.643 1.00 96.00 121 LYS A N 1
ATOM 992 C CA . LYS A 1 121 ? -10.295 5.131 -4.367 1.00 96.00 121 LYS A CA 1
ATOM 993 C C . LYS A 1 121 ? -10.575 6.619 -4.168 1.00 96.00 121 LYS A C 1
ATOM 995 O O . LYS A 1 121 ? -10.928 7.022 -3.063 1.00 96.00 121 LYS A O 1
ATOM 1000 N N . ASP A 1 122 ? -10.451 7.423 -5.219 1.00 96.31 122 ASP A N 1
ATOM 1001 C CA . ASP A 1 122 ? -10.760 8.854 -5.160 1.00 96.31 122 ASP A CA 1
ATOM 1002 C C . ASP A 1 122 ? -12.250 9.098 -4.865 1.00 96.31 122 ASP A C 1
ATOM 1004 O O . ASP A 1 122 ? -12.579 10.020 -4.126 1.00 96.31 122 ASP A O 1
ATOM 1008 N N . LYS A 1 123 ? -13.156 8.240 -5.354 1.00 95.75 123 LYS A N 1
ATOM 1009 C CA . LYS A 1 123 ? -14.599 8.321 -5.042 1.00 95.75 123 LYS A CA 1
ATOM 1010 C C . LYS A 1 123 ? -14.930 7.963 -3.596 1.00 95.75 123 LYS A C 1
ATOM 1012 O O . LYS A 1 123 ? -15.827 8.562 -3.003 1.00 95.75 123 LYS A O 1
ATOM 1017 N N . ILE A 1 124 ? -14.206 7.002 -3.019 1.00 96.56 124 ILE A N 1
ATOM 1018 C CA . ILE A 1 124 ? -14.315 6.671 -1.591 1.00 96.56 124 ILE A CA 1
ATOM 1019 C C . ILE A 1 124 ? -13.946 7.886 -0.731 1.00 96.56 124 ILE A C 1
ATOM 1021 O O . ILE A 1 124 ? -14.519 8.077 0.342 1.00 96.56 124 ILE A O 1
ATOM 1025 N N . ASN A 1 125 ? -13.006 8.706 -1.198 1.00 95.44 125 ASN A N 1
ATOM 1026 C CA . ASN A 1 125 ? -12.516 9.880 -0.497 1.00 95.44 125 ASN A CA 1
ATOM 1027 C C . ASN A 1 125 ? -13.474 11.081 -0.577 1.00 95.44 125 ASN A C 1
ATOM 1029 O O . ASN A 1 125 ? -13.186 12.097 -1.207 1.00 95.44 125 ASN A O 1
ATOM 1033 N N . ASN A 1 126 ? -14.615 10.965 0.095 1.00 93.81 126 ASN A N 1
ATOM 1034 C CA . ASN A 1 126 ? -15.611 12.026 0.226 1.00 93.81 126 ASN A CA 1
ATOM 1035 C C . ASN A 1 126 ? -15.756 12.502 1.689 1.00 93.81 126 ASN A C 1
ATOM 1037 O O . ASN A 1 126 ? -15.325 11.801 2.615 1.00 93.81 126 ASN A O 1
ATOM 1041 N N . PRO A 1 127 ? -16.334 13.698 1.923 1.00 94.12 127 PRO A N 1
ATOM 1042 C CA . PRO A 1 127 ? -16.474 14.268 3.263 1.00 94.12 127 PRO A CA 1
ATOM 1043 C C . PRO A 1 127 ? -17.208 13.359 4.257 1.00 94.12 127 PRO A C 1
ATOM 1045 O O . PRO A 1 127 ? -16.815 13.283 5.423 1.00 94.12 127 PRO A O 1
ATOM 1048 N N . GLU A 1 128 ? -18.236 12.639 3.809 1.00 93.69 128 GLU A N 1
ATOM 1049 C CA . GLU A 1 128 ? -19.040 11.743 4.640 1.00 93.69 128 GLU A CA 1
ATOM 1050 C C . GLU A 1 128 ? -18.205 10.565 5.158 1.00 93.69 128 GLU A C 1
ATOM 1052 O O . GLU A 1 128 ? -18.207 10.257 6.354 1.00 93.69 128 GLU A O 1
ATOM 1057 N N . ASN A 1 129 ? -17.437 9.934 4.271 1.00 95.44 129 ASN A N 1
ATOM 1058 C CA . ASN A 1 129 ? -16.556 8.824 4.613 1.00 95.44 129 ASN A CA 1
ATOM 1059 C C . ASN A 1 129 ? -15.381 9.282 5.484 1.00 95.44 129 ASN A C 1
ATOM 1061 O O . ASN A 1 129 ? -15.035 8.610 6.458 1.00 95.44 129 ASN A O 1
ATOM 1065 N N . GLN A 1 130 ? -14.815 10.461 5.207 1.00 94.56 130 GLN A N 1
ATOM 1066 C CA . GLN A 1 130 ? -13.795 11.070 6.064 1.00 94.56 130 GLN A CA 1
ATOM 1067 C C . GLN A 1 130 ? -14.329 11.366 7.472 1.00 94.56 130 GLN A C 1
ATOM 1069 O O . GLN A 1 130 ? -13.612 11.193 8.459 1.00 94.56 130 GLN A O 1
ATOM 1074 N N . GLN A 1 131 ? -15.579 11.819 7.596 1.00 94.75 131 GLN A N 1
ATOM 1075 C CA . GLN A 1 131 ? -16.203 12.056 8.896 1.00 94.75 131 GLN A CA 1
ATOM 1076 C C . GLN A 1 131 ? -16.412 10.747 9.666 1.00 94.75 131 GLN A C 1
ATOM 1078 O O . GLN A 1 131 ? -16.141 10.701 10.869 1.00 94.75 131 GLN A O 1
ATOM 1083 N N . ALA A 1 132 ? -16.842 9.681 8.986 1.00 94.94 132 ALA A N 1
ATOM 1084 C CA . ALA A 1 132 ? -16.979 8.358 9.589 1.00 94.94 132 ALA A CA 1
ATOM 1085 C C . ALA A 1 132 ? -15.629 7.816 10.095 1.00 94.94 132 ALA A C 1
ATOM 1087 O O . ALA A 1 132 ? -15.541 7.380 11.243 1.00 94.94 132 ALA A O 1
ATOM 1088 N N . ASP A 1 133 ? -14.562 7.918 9.298 1.00 94.81 133 ASP A N 1
ATOM 1089 C CA . ASP A 1 133 ? -13.212 7.492 9.697 1.00 94.81 133 ASP A CA 1
ATOM 1090 C C . ASP A 1 133 ? -12.669 8.316 10.876 1.00 94.81 133 ASP A C 1
ATOM 1092 O O . ASP A 1 133 ? -12.178 7.759 11.861 1.00 94.81 133 ASP A O 1
ATOM 1096 N N . LYS A 1 134 ? -12.881 9.641 10.876 1.00 95.56 134 LYS A N 1
ATOM 1097 C CA . LYS A 1 134 ? -12.574 10.498 12.036 1.00 95.56 134 LYS A CA 1
ATOM 1098 C C . LYS A 1 134 ? -13.318 10.045 13.294 1.00 95.56 134 LYS A C 1
ATOM 1100 O O . LYS A 1 134 ? -12.710 9.980 14.363 1.00 95.56 134 LYS A O 1
ATOM 1105 N N . ALA A 1 135 ? -14.605 9.714 13.186 1.00 96.88 135 ALA A N 1
ATOM 1106 C CA . ALA A 1 135 ? -15.394 9.232 14.317 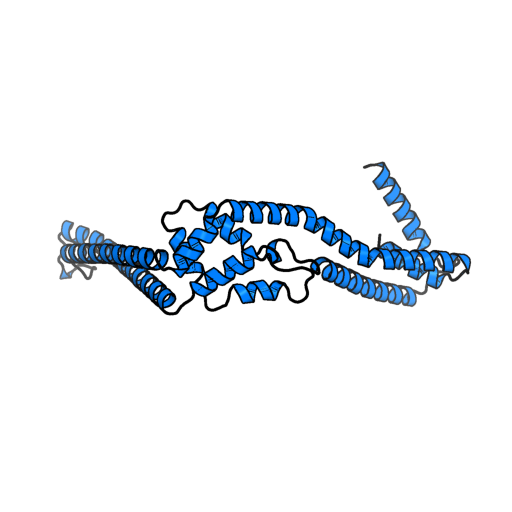1.00 96.88 135 ALA A CA 1
ATOM 1107 C C . ALA A 1 135 ? -14.879 7.881 14.846 1.00 96.88 135 ALA A C 1
ATOM 1109 O O . ALA A 1 135 ? -14.789 7.696 16.064 1.00 96.88 135 ALA A O 1
ATOM 1110 N N . ILE A 1 136 ? -14.485 6.962 13.957 1.00 96.94 136 ILE A N 1
ATOM 1111 C CA . ILE A 1 136 ? -13.850 5.689 14.332 1.00 96.94 136 ILE A CA 1
ATOM 1112 C C . ILE A 1 136 ? -12.545 5.955 15.090 1.00 96.94 136 ILE A C 1
ATOM 1114 O O . ILE A 1 136 ? -12.367 5.456 16.205 1.00 96.94 136 ILE A O 1
ATOM 1118 N N . ASN A 1 137 ? -11.670 6.799 14.540 1.00 96.12 137 ASN A N 1
ATOM 1119 C CA . ASN A 1 137 ? -10.382 7.134 15.144 1.00 96.12 137 ASN A CA 1
ATOM 1120 C C . ASN A 1 137 ? -10.545 7.770 16.533 1.00 96.12 137 ASN A C 1
ATOM 1122 O O . ASN A 1 137 ? -9.876 7.363 17.483 1.00 96.12 137 ASN A O 1
ATOM 1126 N N . GLN A 1 138 ? -11.495 8.696 16.700 1.00 97.75 138 GLN A N 1
ATOM 1127 C CA . GLN A 1 138 ? -11.805 9.305 17.999 1.00 97.75 138 GLN A CA 1
ATOM 1128 C C . GLN A 1 138 ? -12.271 8.272 19.036 1.00 97.75 138 GLN A C 1
ATOM 1130 O O . GLN A 1 138 ? -11.803 8.278 20.181 1.00 97.75 138 GLN A O 1
ATOM 1135 N N . LYS A 1 139 ? -13.168 7.351 18.654 1.00 98.31 139 LYS A N 1
ATOM 1136 C CA . LYS A 1 139 ? -13.632 6.272 19.543 1.00 98.31 139 LYS A CA 1
ATOM 1137 C C . LYS A 1 139 ? -12.492 5.321 19.905 1.00 98.31 139 LYS A C 1
ATOM 1139 O O . LYS A 1 139 ? -12.362 4.954 21.075 1.00 98.31 139 LYS A O 1
ATOM 1144 N N . GLN A 1 140 ? -11.620 4.995 18.953 1.00 97.31 140 GLN A N 1
ATOM 1145 C CA . GLN A 1 140 ? -10.439 4.167 19.190 1.00 97.31 140 GLN A CA 1
ATOM 1146 C C . GLN A 1 140 ? -9.465 4.843 20.168 1.00 97.31 140 GLN A C 1
ATOM 1148 O O . GLN A 1 140 ? -8.993 4.208 21.116 1.00 97.31 140 GLN A O 1
ATOM 1153 N N . SER A 1 141 ? -9.215 6.148 20.018 1.00 98.00 141 SER A N 1
ATOM 1154 C CA . SER A 1 141 ? -8.419 6.923 20.977 1.00 98.00 141 SER A CA 1
ATOM 1155 C C . SER A 1 141 ? -9.047 6.926 22.374 1.00 98.00 141 SER A C 1
ATOM 1157 O O . SER A 1 141 ? -8.330 6.785 23.371 1.00 98.00 141 SER A O 1
ATOM 1159 N N . LYS A 1 142 ? -10.381 7.018 22.473 1.00 98.06 142 LYS A N 1
ATOM 1160 C CA . LYS A 1 142 ? -11.085 6.941 23.760 1.00 98.06 142 LYS A CA 1
ATOM 1161 C C . LYS A 1 142 ? -10.953 5.562 24.409 1.00 98.06 142 LYS A C 1
ATOM 1163 O O . LYS A 1 142 ? -10.694 5.500 25.609 1.00 98.06 142 LYS A O 1
ATOM 1168 N N . ILE A 1 143 ? -11.050 4.475 23.638 1.00 98.25 143 ILE A N 1
ATOM 1169 C CA . ILE A 1 143 ? -10.778 3.112 24.128 1.00 98.25 143 ILE A CA 1
ATOM 1170 C C . ILE A 1 143 ? -9.354 3.019 24.683 1.00 98.25 143 ILE A C 1
ATOM 1172 O O . ILE A 1 143 ? -9.162 2.510 25.787 1.00 98.25 143 ILE A O 1
ATOM 1176 N N . SER A 1 144 ? -8.358 3.532 23.959 1.00 97.88 144 SER A N 1
ATOM 1177 C CA . SER A 1 144 ? -6.961 3.529 24.414 1.00 97.88 144 SER A CA 1
ATOM 1178 C C . SER A 1 144 ? -6.771 4.322 25.711 1.00 97.88 144 SER A C 1
ATOM 1180 O O . SER A 1 144 ? -6.065 3.869 26.609 1.00 97.88 144 SER A O 1
ATOM 1182 N N . SER A 1 145 ? -7.442 5.468 25.858 1.00 97.81 145 SER A N 1
ATOM 1183 C CA . SER A 1 145 ? -7.447 6.244 27.105 1.00 97.81 145 SER A CA 1
ATOM 1184 C C . SER A 1 145 ? -8.073 5.473 28.272 1.00 97.81 145 SER A C 1
ATOM 1186 O O . SER A 1 145 ? -7.458 5.407 29.334 1.00 97.81 145 SER A O 1
ATOM 1188 N N . LEU A 1 146 ? -9.233 4.837 28.071 1.00 97.94 146 LEU A N 1
ATOM 1189 C CA . LEU A 1 146 ? -9.896 4.023 29.099 1.00 97.94 146 LEU A CA 1
ATOM 1190 C C . LEU A 1 146 ? -9.053 2.808 29.503 1.00 97.94 146 LEU A C 1
ATOM 1192 O O . LEU A 1 146 ? -8.978 2.474 30.680 1.00 97.94 146 LEU A O 1
ATOM 1196 N N . ARG A 1 147 ? -8.373 2.162 28.548 1.00 97.31 147 ARG A N 1
ATOM 1197 C CA . ARG A 1 147 ? -7.459 1.044 28.833 1.00 97.31 147 ARG A CA 1
ATOM 1198 C C . ARG A 1 147 ? -6.270 1.474 29.686 1.00 97.31 147 ARG A C 1
ATOM 1200 O O . ARG A 1 147 ? -5.933 0.768 30.628 1.00 97.31 147 ARG A O 1
ATOM 1207 N N . ARG A 1 148 ? -5.667 2.631 29.388 1.00 96.62 148 ARG A N 1
ATOM 1208 C CA . ARG A 1 148 ? -4.587 3.190 30.215 1.00 96.62 148 ARG A CA 1
ATOM 1209 C C . ARG A 1 148 ? -5.071 3.494 31.632 1.00 96.62 148 ARG A C 1
ATOM 1211 O O . ARG A 1 148 ? -4.427 3.059 32.575 1.00 96.62 148 ARG A O 1
ATOM 1218 N N . ALA A 1 149 ? -6.232 4.138 31.771 1.00 94.31 149 ALA A N 1
ATOM 1219 C CA . ALA A 1 149 ? -6.836 4.390 33.080 1.00 94.31 149 ALA A CA 1
ATOM 1220 C C . ALA A 1 149 ? -7.097 3.085 33.855 1.00 94.31 149 ALA A C 1
ATOM 1222 O O . ALA A 1 149 ? -6.763 2.991 35.030 1.00 94.31 149 ALA A O 1
ATOM 1223 N N . ASN A 1 150 ? -7.614 2.047 33.189 1.00 95.06 150 ASN A N 1
ATOM 1224 C CA . ASN A 1 150 ? -7.835 0.741 33.811 1.00 95.06 150 ASN A CA 1
ATOM 1225 C C . ASN A 1 150 ? -6.545 0.080 34.305 1.00 95.06 150 ASN A C 1
ATOM 1227 O O . ASN A 1 150 ? -6.578 -0.589 35.332 1.00 95.06 150 ASN A O 1
ATOM 1231 N N . ASN A 1 151 ? -5.427 0.244 33.598 1.00 93.81 151 ASN A N 1
ATOM 1232 C CA . ASN A 1 151 ? -4.147 -0.292 34.059 1.00 93.81 151 ASN A CA 1
ATOM 1233 C C . ASN A 1 151 ? -3.695 0.406 35.349 1.00 93.81 151 ASN A C 1
ATOM 1235 O O . ASN A 1 151 ? -3.414 -0.278 36.326 1.00 93.81 151 ASN A O 1
ATOM 1239 N N . THR A 1 152 ? -3.762 1.740 35.402 1.00 90.75 152 THR A N 1
ATOM 1240 C CA . THR A 1 152 ? -3.450 2.506 36.621 1.00 90.75 152 THR A CA 1
ATOM 1241 C C . THR A 1 152 ? -4.369 2.139 37.790 1.00 90.75 152 THR A C 1
ATOM 1243 O O . THR A 1 152 ? -3.907 1.966 38.913 1.00 90.75 152 THR A O 1
ATOM 1246 N N . ILE A 1 153 ? -5.674 1.966 37.541 1.00 89.75 153 ILE A N 1
ATOM 1247 C CA . ILE A 1 153 ? -6.624 1.565 38.591 1.00 89.75 153 ILE A CA 1
ATOM 1248 C C . ILE A 1 153 ? -6.308 0.156 39.114 1.00 89.75 153 ILE A C 1
ATOM 1250 O O . ILE A 1 153 ? -6.443 -0.080 40.309 1.00 89.75 153 ILE A O 1
ATOM 1254 N N . ARG A 1 154 ? -5.876 -0.780 38.257 1.00 89.25 154 ARG A N 1
ATOM 1255 C CA . ARG A 1 154 ? 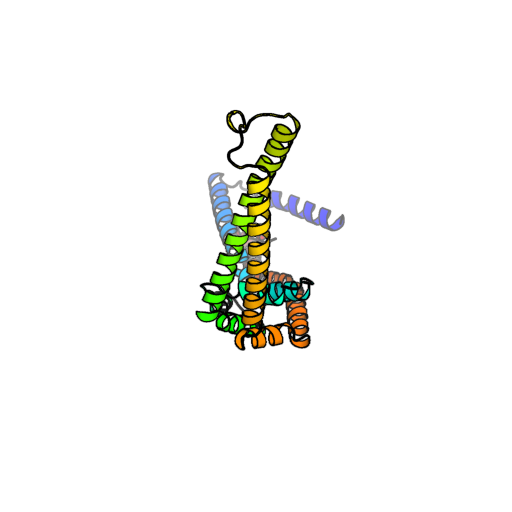-5.488 -2.138 38.682 1.00 89.25 154 ARG A CA 1
ATOM 1256 C C . ARG A 1 154 ? -4.252 -2.134 39.580 1.00 89.25 154 ARG A C 1
ATOM 1258 O O . ARG A 1 154 ? -4.278 -2.777 40.620 1.00 89.25 154 ARG A O 1
ATOM 1265 N N . GLU A 1 155 ? -3.231 -1.354 39.234 1.00 87.12 155 GLU A N 1
ATOM 1266 C CA . GLU A 1 155 ? -2.019 -1.199 40.057 1.00 87.12 155 GLU A CA 1
ATOM 1267 C C . GLU A 1 155 ? -2.346 -0.668 41.468 1.00 87.12 155 GLU A C 1
ATOM 1269 O O . GLU A 1 155 ? -1.813 -1.141 42.476 1.00 87.12 155 GLU A O 1
ATOM 1274 N N . GLN A 1 156 ? -3.282 0.282 41.555 1.00 84.19 156 GLN A N 1
ATOM 1275 C CA . GLN A 1 156 ? -3.774 0.818 42.829 1.00 84.19 156 GLN A CA 1
ATOM 1276 C C . GLN A 1 156 ? -4.702 -0.163 43.562 1.00 84.19 156 GLN A C 1
ATOM 1278 O O . GLN A 1 156 ? -4.680 -0.243 44.790 1.00 84.19 156 GLN A O 1
ATOM 1283 N N . TYR A 1 157 ? -5.525 -0.920 42.833 1.00 84.25 157 TYR A N 1
ATOM 1284 C CA . TYR A 1 157 ? -6.426 -1.926 43.397 1.00 84.25 157 TYR A CA 1
ATOM 1285 C C . TYR A 1 157 ? -5.653 -3.036 44.109 1.00 84.25 157 TYR A C 1
ATOM 1287 O O . TYR A 1 157 ? -5.954 -3.338 45.261 1.00 84.25 157 TYR A O 1
ATOM 1295 N N . ASP A 1 158 ? -4.633 -3.596 43.461 1.00 80.38 158 ASP A N 1
ATOM 1296 C CA . ASP A 1 158 ? -3.822 -4.669 44.041 1.00 80.38 158 ASP A CA 1
ATOM 1297 C C . ASP A 1 158 ? -3.130 -4.190 45.327 1.00 80.38 158 ASP A C 1
ATOM 1299 O O . ASP A 1 158 ? -3.143 -4.878 46.348 1.00 80.38 158 ASP A O 1
ATOM 1303 N N . SER A 1 159 ? -2.625 -2.953 45.319 1.00 80.69 159 SER A N 1
ATOM 1304 C CA . SER A 1 159 ? -1.992 -2.332 46.486 1.00 80.69 159 SER A CA 1
ATOM 1305 C C . SER A 1 159 ? -2.990 -2.069 47.624 1.00 80.69 159 SER A C 1
ATOM 1307 O O . SER A 1 159 ? -2.722 -2.407 48.775 1.00 80.69 159 SER A O 1
ATOM 1309 N N . THR A 1 160 ? -4.177 -1.535 47.320 1.00 79.50 160 THR A N 1
ATOM 1310 C CA . THR A 1 160 ? -5.221 -1.290 48.336 1.00 79.50 160 THR A CA 1
ATOM 1311 C C . THR A 1 160 ? -5.849 -2.551 48.892 1.00 79.50 160 THR A C 1
ATOM 1313 O O . THR A 1 160 ? -6.276 -2.569 50.047 1.00 79.50 160 THR A O 1
ATOM 1316 N N . LEU A 1 161 ? -5.919 -3.615 48.096 1.00 79.88 161 LEU A N 1
ATOM 1317 C CA . LEU A 1 161 ? -6.380 -4.912 48.561 1.00 79.88 161 LEU A CA 1
ATOM 1318 C C . LEU A 1 161 ? -5.397 -5.493 49.582 1.00 79.88 161 LEU A C 1
ATOM 1320 O O . LEU A 1 161 ? -5.834 -5.973 50.626 1.00 79.88 161 LEU A O 1
ATOM 1324 N N . LEU A 1 162 ? -4.089 -5.390 49.324 1.00 83.75 162 LEU A N 1
ATOM 1325 C CA . LEU A 1 162 ? -3.049 -5.792 50.275 1.00 83.75 162 LEU A CA 1
ATOM 1326 C C . LEU A 1 162 ? -3.102 -4.960 51.564 1.00 83.75 162 LEU A C 1
ATOM 1328 O O . LEU A 1 162 ? -3.084 -5.539 52.647 1.00 83.75 162 LEU A O 1
ATOM 1332 N N . GLU A 1 163 ? -3.250 -3.634 51.468 1.00 80.69 163 GLU A N 1
ATOM 1333 C CA . GLU A 1 163 ? -3.439 -2.749 52.633 1.00 80.69 163 GLU A CA 1
ATOM 1334 C C . GLU A 1 163 ? -4.674 -3.151 53.456 1.00 80.69 163 GLU A C 1
ATOM 1336 O O . GLU A 1 163 ? -4.620 -3.215 54.686 1.00 80.69 163 GLU A O 1
ATOM 1341 N N . LYS A 1 164 ? -5.785 -3.480 52.783 1.00 78.19 164 LYS A N 1
ATOM 1342 C CA . LYS A 1 164 ? -7.021 -3.934 53.432 1.00 78.19 164 LYS A CA 1
ATOM 1343 C C . LYS A 1 164 ? -6.837 -5.280 54.136 1.00 78.19 164 LYS A C 1
ATOM 1345 O O . LYS A 1 164 ? -7.312 -5.436 55.258 1.00 78.19 164 LYS A O 1
ATOM 1350 N N . ILE A 1 165 ? -6.147 -6.235 53.508 1.00 81.50 165 ILE A N 1
ATOM 1351 C CA . ILE A 1 165 ? -5.811 -7.535 54.117 1.00 81.50 165 ILE A CA 1
ATOM 1352 C C . ILE A 1 165 ? -4.882 -7.339 55.324 1.00 81.50 165 ILE A C 1
ATOM 1354 O O . ILE A 1 165 ? -5.048 -8.012 56.338 1.00 81.50 165 ILE A O 1
ATOM 1358 N N . ALA A 1 166 ? -3.955 -6.383 55.249 1.00 82.38 166 ALA A N 1
ATOM 1359 C CA . ALA A 1 166 ? -3.050 -6.020 56.336 1.00 82.38 166 ALA A CA 1
ATOM 1360 C C . ALA A 1 166 ? -3.715 -5.198 57.463 1.00 82.38 166 ALA A C 1
ATOM 1362 O O . ALA A 1 166 ? -3.052 -4.857 58.440 1.00 82.38 166 ALA A O 1
ATOM 1363 N N . GLY A 1 167 ? -5.008 -4.865 57.351 1.00 77.94 167 GLY A N 1
ATOM 1364 C CA . GLY A 1 167 ? -5.741 -4.096 58.362 1.00 77.94 167 GLY A CA 1
ATOM 1365 C C . GLY A 1 167 ? -5.339 -2.618 58.447 1.00 77.94 167 GLY A C 1
ATOM 1366 O O . GLY A 1 167 ? -5.603 -1.964 59.457 1.00 77.94 167 GLY A O 1
ATOM 1367 N N . GLN A 1 168 ? -4.696 -2.074 57.411 1.00 75.56 168 GLN A N 1
ATOM 1368 C CA . GLN A 1 168 ? -4.270 -0.677 57.362 1.00 75.56 168 GLN A CA 1
ATOM 1369 C C . GLN A 1 168 ? -5.481 0.249 57.179 1.00 75.56 168 GLN A C 1
ATOM 1371 O O . GLN A 1 168 ? -6.322 0.045 56.301 1.00 75.56 168 GLN A O 1
ATOM 1376 N N . SER A 1 169 ? -5.588 1.286 58.018 1.00 74.44 169 SER A N 1
ATOM 1377 C CA . SER A 1 169 ? -6.685 2.254 57.927 1.00 74.44 169 SER A CA 1
ATOM 1378 C C . SER A 1 169 ? -6.573 3.111 56.662 1.00 74.44 169 SER A C 1
ATOM 1380 O O . SER A 1 169 ? -5.480 3.399 56.172 1.00 74.44 169 SER A O 1
ATOM 1382 N N . ARG A 1 170 ? -7.721 3.573 56.149 1.00 69.31 170 ARG A N 1
ATOM 1383 C CA . ARG A 1 170 ? -7.808 4.397 54.930 1.00 69.31 170 ARG A CA 1
ATOM 1384 C C . ARG A 1 170 ? -6.969 5.678 55.014 1.00 69.31 170 ARG A C 1
ATOM 1386 O O . ARG A 1 170 ? -6.403 6.098 54.016 1.00 69.31 170 ARG A O 1
ATOM 1393 N N . GLU A 1 171 ? -6.852 6.255 56.204 1.00 71.44 171 GLU A N 1
ATOM 1394 C CA . GLU A 1 171 ? -6.054 7.459 56.483 1.00 71.44 171 GLU A CA 1
ATOM 1395 C C . GLU A 1 171 ? -4.545 7.237 56.310 1.00 71.44 171 GLU A C 1
ATOM 1397 O O . GLU A 1 171 ? -3.798 8.192 56.124 1.00 71.44 171 GLU A O 1
ATOM 1402 N N . ARG A 1 172 ? -4.095 5.978 56.364 1.00 70.94 172 ARG A N 1
ATOM 1403 C CA . ARG A 1 172 ? -2.694 5.584 56.176 1.00 70.94 172 AR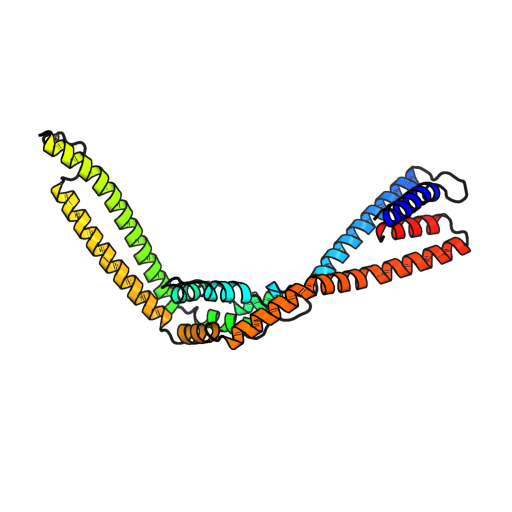G A CA 1
ATOM 1404 C C . ARG A 1 172 ? -2.431 4.968 54.805 1.00 70.94 172 ARG A C 1
ATOM 1406 O O . ARG A 1 172 ? -1.293 4.605 54.536 1.00 70.94 172 ARG A O 1
ATOM 1413 N N . SER A 1 173 ? -3.457 4.796 53.971 1.00 70.75 173 SER A N 1
ATOM 1414 C CA . SER A 1 173 ? -3.326 4.213 52.631 1.00 70.75 173 SER A CA 1
ATOM 1415 C C . SER A 1 173 ? -2.577 5.174 51.714 1.00 70.75 173 SER A C 1
ATOM 1417 O O . SER A 1 173 ? -2.944 6.344 51.611 1.00 70.75 173 SER A O 1
ATOM 1419 N N . ILE A 1 174 ? -1.576 4.673 50.990 1.00 71.75 174 ILE A N 1
ATOM 1420 C CA . ILE A 1 174 ? -0.851 5.474 49.984 1.00 71.75 174 ILE A CA 1
ATOM 1421 C C . ILE A 1 174 ? -1.673 5.673 48.699 1.00 71.75 174 ILE A C 1
ATOM 1423 O O . ILE A 1 174 ? -1.327 6.483 47.839 1.00 71.75 174 ILE A O 1
ATOM 1427 N N . ASN A 1 175 ? -2.780 4.941 48.567 1.00 73.00 175 ASN A N 1
ATOM 1428 C CA . ASN A 1 175 ? -3.615 4.899 47.375 1.00 73.00 175 ASN A CA 1
ATOM 1429 C C . ASN A 1 175 ? -4.860 5.794 47.486 1.00 73.00 175 ASN A C 1
ATOM 1431 O O . ASN A 1 175 ? -5.595 5.768 48.477 1.00 73.00 175 ASN A O 1
ATOM 1435 N N . GLN A 1 176 ? -5.163 6.523 46.409 1.00 67.25 176 GLN A N 1
ATOM 1436 C CA . GLN A 1 176 ? -6.239 7.525 46.370 1.00 67.25 176 GLN A CA 1
ATOM 1437 C C . GLN A 1 176 ? -7.664 6.938 46.334 1.00 67.25 176 GLN A C 1
ATOM 1439 O O . GLN A 1 176 ? -8.587 7.549 46.864 1.00 67.25 176 GLN A O 1
ATOM 1444 N N . VAL A 1 177 ? -7.863 5.736 45.783 1.00 72.94 177 VAL A N 1
ATOM 1445 C CA . VAL A 1 177 ? -9.184 5.078 45.613 1.00 72.94 177 VAL A CA 1
ATOM 1446 C C . VAL A 1 177 ? -9.292 3.810 46.449 1.00 72.94 177 VAL A C 1
ATOM 1448 O O . VAL A 1 177 ? -8.278 3.165 46.673 1.00 72.94 177 VAL A O 1
ATOM 1451 N N . SER A 1 178 ? -10.477 3.477 46.978 1.00 78.06 178 SER A N 1
ATOM 1452 C CA . SER A 1 178 ? -10.658 2.217 47.717 1.00 78.06 178 SER A CA 1
ATOM 1453 C C . SER A 1 178 ? -10.738 1.028 46.760 1.00 78.06 178 SER A C 1
ATOM 1455 O O . SER A 1 178 ? -11.055 1.194 45.579 1.00 78.06 178 SER A O 1
ATOM 1457 N N . ALA A 1 179 ? -10.520 -0.184 47.274 1.00 79.44 179 ALA A N 1
ATOM 1458 C CA . ALA A 1 179 ? -10.639 -1.406 46.484 1.00 79.44 179 ALA A CA 1
ATOM 1459 C C . ALA A 1 179 ? -12.029 -1.533 45.814 1.00 79.44 179 ALA A C 1
ATOM 1461 O O . ALA A 1 179 ? -12.143 -1.892 44.642 1.00 79.44 179 ALA A O 1
ATOM 1462 N N . GLU A 1 180 ? -13.103 -1.180 46.524 1.00 80.06 180 GLU A N 1
ATOM 1463 C CA . GLU A 1 180 ? -14.476 -1.214 46.008 1.00 80.06 180 GLU A CA 1
ATOM 1464 C C . GLU A 1 180 ? -14.717 -0.168 44.911 1.00 80.06 180 GLU A C 1
ATOM 1466 O O . GLU A 1 180 ? -15.327 -0.484 43.887 1.00 80.06 180 GLU A O 1
ATOM 1471 N N . GLN A 1 181 ? -14.212 1.057 45.091 1.00 84.44 181 GLN A N 1
ATOM 1472 C CA . GLN A 1 181 ? -14.321 2.127 44.093 1.00 84.44 181 GLN A CA 1
ATOM 1473 C C . GLN A 1 181 ? -13.533 1.788 42.825 1.00 84.44 181 GLN A C 1
ATOM 1475 O O . GLN A 1 181 ? -14.043 1.946 41.715 1.00 84.44 181 GLN A O 1
ATOM 1480 N N . ALA A 1 182 ? -12.320 1.255 42.984 1.00 85.81 182 ALA A N 1
ATOM 1481 C CA . ALA A 1 182 ? -11.494 0.790 41.878 1.00 85.81 182 ALA A CA 1
ATOM 1482 C C . ALA A 1 182 ? -12.202 -0.314 41.074 1.00 85.81 182 ALA A C 1
ATOM 1484 O O . ALA A 1 182 ? -12.266 -0.237 39.846 1.00 85.81 182 ALA A O 1
ATOM 1485 N N . LYS A 1 183 ? -12.822 -1.297 41.746 1.00 87.88 183 LYS A N 1
ATOM 1486 C CA . LYS A 1 183 ? -13.607 -2.346 41.076 1.00 87.88 183 LYS A CA 1
ATOM 1487 C C . LYS A 1 183 ? -14.775 -1.771 40.263 1.00 87.88 183 LYS A C 1
ATOM 1489 O O . LYS A 1 183 ? -14.944 -2.138 39.100 1.00 87.88 183 LYS A O 1
ATOM 1494 N N . GLN A 1 184 ? -15.558 -0.859 40.843 1.00 91.44 184 GLN A N 1
ATOM 1495 C CA . GLN A 1 184 ? -16.700 -0.241 40.157 1.00 91.44 184 GLN A CA 1
ATOM 1496 C C . GLN A 1 184 ? -16.273 0.567 38.922 1.00 91.44 184 GLN A C 1
ATOM 1498 O O . GLN A 1 184 ? -16.906 0.466 37.865 1.00 91.44 184 GLN A O 1
ATOM 1503 N N . GLU A 1 185 ? -15.185 1.332 39.027 1.00 92.25 185 GLU A N 1
ATOM 1504 C CA . GLU A 1 185 ? -14.670 2.136 37.917 1.00 92.25 185 GLU A CA 1
ATOM 1505 C C . GLU A 1 185 ? -14.122 1.249 36.786 1.00 92.25 185 GLU A C 1
ATOM 1507 O O . GLU A 1 185 ? -14.407 1.494 35.610 1.00 92.25 185 GLU A O 1
ATOM 1512 N N . LEU A 1 186 ? -13.437 0.146 37.117 1.00 93.94 186 LEU A N 1
ATOM 1513 C CA . LEU A 1 186 ? -13.005 -0.855 36.133 1.00 93.94 186 LEU A CA 1
ATOM 1514 C C . LEU A 1 186 ? -14.193 -1.467 35.380 1.00 93.94 186 LEU A C 1
ATOM 1516 O O . LEU A 1 186 ? -14.163 -1.557 34.149 1.00 93.94 186 LEU A O 1
ATOM 1520 N N . GLU A 1 187 ? -15.253 -1.867 36.086 1.00 94.88 187 GLU A N 1
ATOM 1521 C CA . GLU A 1 187 ? -16.468 -2.412 35.470 1.00 94.88 187 GLU A CA 1
ATOM 1522 C C . GLU A 1 187 ? -17.165 -1.382 34.568 1.00 94.88 187 GLU A C 1
ATOM 1524 O O . GLU A 1 187 ? -17.610 -1.708 33.462 1.00 94.88 187 GLU A O 1
ATOM 1529 N N . ARG A 1 188 ? -17.241 -0.117 34.999 1.00 96.50 188 ARG A N 1
ATOM 1530 C CA . ARG A 1 188 ? -17.792 0.983 34.192 1.00 96.50 188 ARG A CA 1
ATOM 1531 C C . ARG A 1 188 ? -16.973 1.213 32.922 1.00 96.50 188 ARG A C 1
ATOM 1533 O O . ARG A 1 188 ? -17.541 1.291 31.829 1.00 96.50 188 ARG A O 1
ATOM 1540 N N . ASN A 1 189 ? -15.651 1.263 33.038 1.00 97.50 189 ASN A N 1
ATOM 1541 C CA . ASN A 1 189 ? -14.755 1.464 31.905 1.00 97.50 189 ASN A CA 1
ATOM 1542 C C . ASN A 1 189 ? -14.790 0.289 30.928 1.00 97.50 189 ASN A C 1
ATOM 1544 O O . ASN A 1 189 ? -14.839 0.510 29.720 1.00 97.50 189 ASN A O 1
ATOM 1548 N N . ASN A 1 190 ? -14.845 -0.952 31.415 1.00 97.44 190 ASN A N 1
ATOM 1549 C CA . ASN A 1 190 ? -14.962 -2.137 30.561 1.00 97.44 190 ASN A CA 1
ATOM 1550 C C . ASN A 1 190 ? -16.293 -2.173 29.794 1.00 97.44 190 ASN A C 1
ATOM 1552 O O . ASN A 1 190 ? -16.304 -2.501 28.602 1.00 97.44 190 ASN A O 1
ATOM 1556 N N . ARG A 1 191 ? -17.404 -1.767 30.427 1.00 97.75 191 ARG A N 1
ATOM 1557 C CA . ARG A 1 191 ? -18.695 -1.584 29.738 1.00 97.75 191 ARG A CA 1
ATOM 1558 C C . ARG A 1 191 ? -18.608 -0.507 28.657 1.00 97.75 191 ARG A C 1
ATOM 1560 O O . ARG A 1 191 ? -19.023 -0.746 27.525 1.00 97.75 191 ARG A O 1
ATOM 1567 N N . ASN A 1 192 ? -17.995 0.639 28.962 1.00 97.69 192 ASN A N 1
ATOM 1568 C CA . ASN A 1 192 ? -17.775 1.709 27.985 1.00 97.69 192 ASN A CA 1
ATOM 1569 C C . ASN A 1 192 ? -16.894 1.266 26.811 1.00 97.69 192 ASN A C 1
ATOM 1571 O O . ASN A 1 192 ? -17.225 1.559 25.668 1.00 97.69 192 ASN A O 1
ATOM 1575 N N . ILE A 1 193 ? -15.804 0.539 27.071 1.00 98.25 193 ILE A N 1
ATOM 1576 C CA . ILE A 1 193 ? -14.941 -0.020 26.023 1.00 98.25 193 ILE A CA 1
ATOM 1577 C C . ILE A 1 193 ? -15.743 -0.964 25.124 1.00 98.25 193 ILE A C 1
ATOM 1579 O O . ILE A 1 193 ? -15.624 -0.881 23.906 1.00 98.25 193 ILE A O 1
ATOM 1583 N N . SER A 1 194 ? -16.562 -1.841 25.707 1.00 98.19 194 SER A N 1
ATOM 1584 C CA . SER A 1 194 ? -17.369 -2.803 24.946 1.00 98.19 194 SER A CA 1
ATOM 1585 C C . SER A 1 194 ? -18.389 -2.100 24.049 1.00 98.19 194 SER A C 1
ATOM 1587 O O . SER A 1 194 ? -18.468 -2.408 22.863 1.00 98.19 194 SER A O 1
ATOM 1589 N N . ARG A 1 195 ? -19.084 -1.081 24.573 1.00 98.38 195 ARG A N 1
ATOM 1590 C CA . ARG A 1 195 ? -19.992 -0.235 23.784 1.00 98.38 195 ARG A CA 1
ATOM 1591 C C . ARG A 1 195 ? -19.262 0.499 22.657 1.00 98.38 195 ARG A C 1
ATOM 1593 O O . ARG A 1 195 ? -19.714 0.477 21.520 1.00 98.38 195 ARG A O 1
ATOM 1600 N N . LEU A 1 196 ? -18.117 1.122 22.948 1.00 98.44 196 LEU A N 1
ATOM 1601 C CA . LEU A 1 196 ? -17.332 1.842 21.938 1.00 98.44 196 LEU A CA 1
ATOM 1602 C C . LEU A 1 196 ? -16.833 0.913 20.825 1.00 98.44 196 LEU A C 1
ATOM 1604 O O . LEU A 1 196 ? -16.802 1.331 19.675 1.00 98.44 196 LEU A O 1
ATOM 1608 N N . LYS A 1 197 ? -16.472 -0.336 21.146 1.00 98.06 197 LYS A N 1
ATOM 1609 C CA . LYS A 1 197 ? -16.116 -1.344 20.137 1.00 98.06 197 LYS A CA 1
ATOM 1610 C C . LYS A 1 197 ? -17.292 -1.661 19.216 1.00 98.06 197 LYS A C 1
ATOM 1612 O O . LYS A 1 197 ? -17.128 -1.585 18.009 1.00 98.06 197 LYS A O 1
ATOM 1617 N N . GLN A 1 198 ? -18.476 -1.915 19.776 1.00 97.88 198 GLN A N 1
ATOM 1618 C CA . GLN A 1 198 ? -19.686 -2.154 18.978 1.00 97.88 198 GLN A CA 1
ATOM 1619 C C . GLN A 1 198 ? -20.024 -0.959 18.075 1.00 97.88 198 GLN A C 1
ATOM 1621 O O . GLN A 1 198 ? -20.366 -1.132 16.910 1.00 97.88 198 GLN A O 1
ATOM 1626 N N . GLU A 1 199 ? -19.891 0.267 18.588 1.00 97.88 199 GLU A N 1
ATOM 1627 C CA . GLU A 1 199 ? -20.080 1.480 17.786 1.00 97.88 199 GLU A CA 1
ATOM 1628 C C . GLU A 1 199 ? -19.048 1.597 16.653 1.00 97.88 199 GLU A C 1
ATOM 1630 O O . GLU A 1 199 ? -19.406 2.011 15.553 1.00 97.88 199 GLU A O 1
ATOM 1635 N N . ILE A 1 200 ? -17.785 1.229 16.900 1.00 97.81 200 ILE A N 1
ATOM 1636 C CA . ILE A 1 200 ? -16.743 1.179 15.864 1.00 97.81 200 ILE A CA 1
ATOM 1637 C C . ILE A 1 200 ? -17.099 0.141 14.801 1.00 97.81 200 ILE A C 1
ATOM 1639 O O . ILE A 1 200 ? -17.051 0.470 13.621 1.00 97.81 200 ILE A O 1
ATOM 1643 N N . ASP A 1 201 ? -17.491 -1.070 15.190 1.00 97.00 201 ASP A N 1
ATOM 1644 C CA . ASP A 1 201 ? -17.826 -2.137 14.241 1.00 97.00 201 ASP A CA 1
ATOM 1645 C C . ASP A 1 201 ? -19.029 -1.746 13.367 1.00 97.00 201 ASP A C 1
ATOM 1647 O O . ASP A 1 201 ? -19.012 -1.939 12.151 1.00 97.00 201 ASP A O 1
ATOM 1651 N N . ASN A 1 202 ? -20.030 -1.077 13.947 1.00 97.00 202 ASN A N 1
ATOM 1652 C CA . ASN A 1 202 ? -21.150 -0.514 13.192 1.00 97.00 202 ASN A CA 1
ATOM 1653 C C . ASN A 1 202 ? -20.696 0.555 12.186 1.00 97.00 202 ASN A C 1
ATOM 1655 O O . ASN A 1 202 ? -21.125 0.526 11.033 1.00 97.00 202 ASN A O 1
ATOM 1659 N N . LEU A 1 203 ? -19.817 1.478 12.591 1.00 97.00 203 LEU A N 1
ATOM 1660 C CA . LEU A 1 203 ? -19.278 2.510 11.697 1.00 97.00 203 LEU A CA 1
ATOM 1661 C C . LEU A 1 203 ? -18.424 1.909 10.572 1.00 97.00 203 LEU A C 1
ATOM 1663 O O . LEU A 1 203 ? -18.549 2.330 9.423 1.00 97.00 203 LEU A O 1
ATOM 1667 N N . LYS A 1 204 ? -17.598 0.898 10.872 1.00 97.44 204 LYS A N 1
ATOM 1668 C CA . LYS A 1 204 ? -16.831 0.158 9.861 1.00 97.44 204 LYS A CA 1
ATOM 1669 C C . LYS A 1 204 ? -17.760 -0.496 8.841 1.00 97.44 204 LYS A C 1
ATOM 1671 O O . LYS A 1 204 ? -17.562 -0.320 7.642 1.00 97.44 204 LYS A O 1
ATOM 1676 N N . ASN A 1 205 ? -18.801 -1.189 9.306 1.00 96.25 205 ASN A N 1
ATOM 1677 C CA . ASN A 1 205 ? -19.779 -1.841 8.435 1.00 96.25 205 ASN A CA 1
ATOM 1678 C C . ASN A 1 205 ? -20.533 -0.830 7.565 1.00 96.25 205 ASN A C 1
ATOM 1680 O O . ASN A 1 205 ? -20.725 -1.072 6.374 1.00 96.25 205 ASN A O 1
ATOM 1684 N N . GLN A 1 206 ? -20.912 0.323 8.123 1.00 95.50 206 GLN A N 1
ATOM 1685 C CA . GLN A 1 206 ? -21.513 1.413 7.354 1.00 95.50 206 GLN A CA 1
ATOM 1686 C C . GLN A 1 206 ? -20.576 1.921 6.260 1.00 95.50 206 GLN A C 1
ATOM 1688 O O . GLN A 1 206 ? -21.029 2.115 5.137 1.00 95.50 206 GLN A O 1
ATOM 1693 N N . LEU A 1 207 ? -19.290 2.110 6.568 1.00 96.38 207 LEU A N 1
ATOM 1694 C CA . LEU A 1 207 ? -18.289 2.582 5.612 1.00 96.38 207 LEU A CA 1
ATOM 1695 C C . LEU A 1 207 ? -18.059 1.570 4.479 1.00 96.38 207 LEU A C 1
ATOM 1697 O O . LEU A 1 207 ? -18.019 1.951 3.312 1.00 96.38 207 LEU A O 1
ATOM 1701 N N . VAL A 1 208 ? -17.963 0.282 4.816 1.00 96.94 208 VAL A N 1
ATOM 1702 C CA . VAL A 1 208 ? -17.803 -0.829 3.860 1.00 96.94 208 VAL A CA 1
ATOM 1703 C C . VAL A 1 208 ? -19.031 -0.990 2.960 1.00 96.94 208 VAL A C 1
ATOM 1705 O O . VAL A 1 208 ? -18.886 -1.328 1.789 1.00 96.94 208 VAL A O 1
ATOM 1708 N N . SER A 1 209 ? -20.226 -0.699 3.479 1.00 96.62 209 SER A N 1
ATOM 1709 C CA . SER A 1 209 ? -21.496 -0.860 2.757 1.00 96.62 209 SER A CA 1
ATOM 1710 C C . SER A 1 209 ? -21.892 0.353 1.906 1.00 96.62 209 SER A C 1
ATOM 1712 O O . SER A 1 209 ? -22.949 0.333 1.276 1.00 96.62 209 SER A O 1
ATOM 1714 N N . ARG A 1 210 ? -21.095 1.431 1.888 1.00 96.50 210 ARG A N 1
ATOM 1715 C CA . ARG A 1 210 ? -21.364 2.585 1.015 1.00 96.50 210 ARG A CA 1
ATOM 1716 C C . ARG A 1 210 ? -21.249 2.189 -0.464 1.00 96.50 210 ARG A C 1
ATOM 1718 O O . ARG A 1 210 ? -20.384 1.376 -0.784 1.00 96.50 210 ARG A O 1
ATOM 1725 N N . PRO A 1 211 ? -22.044 2.777 -1.375 1.00 96.81 211 PRO A N 1
ATOM 1726 C CA . PRO A 1 211 ? -22.004 2.430 -2.798 1.00 96.81 211 PRO A CA 1
ATOM 1727 C C . PRO A 1 211 ? -20.606 2.525 -3.429 1.00 96.81 211 PRO A C 1
ATOM 1729 O O . PRO A 1 211 ? -20.206 1.639 -4.181 1.00 96.81 211 PRO A O 1
ATOM 1732 N N . GLU A 1 212 ? -19.835 3.560 -3.091 1.00 96.38 212 GLU A N 1
ATOM 1733 C CA . GLU A 1 212 ? -18.476 3.780 -3.599 1.00 96.38 212 GLU A CA 1
ATOM 1734 C C . GLU A 1 212 ? -17.511 2.704 -3.085 1.00 96.38 212 GLU A C 1
ATOM 1736 O O . GLU A 1 212 ? -16.703 2.166 -3.843 1.00 96.38 212 GLU A O 1
ATOM 1741 N N . SER A 1 213 ? -17.643 2.348 -1.805 1.00 97.56 213 SER A N 1
ATOM 1742 C CA . SER A 1 213 ? -16.884 1.275 -1.164 1.00 97.56 213 SER A CA 1
ATOM 1743 C C . SER A 1 213 ? -17.207 -0.086 -1.771 1.00 97.56 213 SER A C 1
ATOM 1745 O O . SER A 1 213 ? -16.290 -0.825 -2.113 1.00 97.56 213 SER A O 1
ATOM 1747 N N . VAL A 1 214 ? -18.491 -0.408 -1.954 1.00 97.38 214 VAL A N 1
ATOM 1748 C CA . VAL A 1 214 ? -18.938 -1.668 -2.566 1.00 97.38 214 VAL A CA 1
ATOM 1749 C C . VAL A 1 214 ? -18.420 -1.773 -3.997 1.00 97.38 214 VAL A C 1
ATOM 1751 O O . VAL A 1 214 ? -17.787 -2.767 -4.334 1.00 97.38 214 VAL A O 1
ATOM 1754 N N . SER A 1 215 ? -18.569 -0.717 -4.804 1.00 96.81 215 SER A N 1
ATOM 1755 C CA . SER A 1 215 ? -18.052 -0.690 -6.178 1.00 96.81 215 SER A CA 1
ATOM 1756 C C . SER A 1 215 ? -16.543 -0.941 -6.236 1.00 96.81 215 SER A C 1
ATOM 1758 O O . SER A 1 215 ? -16.070 -1.662 -7.115 1.00 96.81 215 SER A O 1
ATOM 1760 N N . PHE A 1 216 ? -15.775 -0.346 -5.322 1.00 97.56 216 PHE A N 1
ATOM 1761 C CA . PHE A 1 216 ? -14.334 -0.571 -5.244 1.00 97.56 216 PHE A CA 1
ATOM 1762 C C . PHE A 1 216 ? -13.999 -1.992 -4.775 1.00 97.56 216 PHE A C 1
ATOM 1764 O O . PHE A 1 216 ? -13.119 -2.636 -5.345 1.00 97.56 216 PHE A O 1
ATOM 1771 N N . LEU A 1 217 ? -14.704 -2.502 -3.762 1.00 97.50 217 LEU A N 1
ATOM 1772 C CA . LEU A 1 217 ? -14.506 -3.854 -3.246 1.00 97.50 217 LEU A CA 1
ATOM 1773 C C . LEU A 1 217 ? -14.817 -4.914 -4.305 1.00 97.50 217 LEU A C 1
ATOM 1775 O O . LEU A 1 217 ? -14.028 -5.840 -4.473 1.00 97.50 217 LEU A O 1
ATOM 1779 N N . ASP A 1 218 ? -15.905 -4.760 -5.054 1.00 96.94 218 ASP A N 1
ATOM 1780 C CA . ASP A 1 218 ? -16.257 -5.649 -6.162 1.00 96.94 218 ASP A CA 1
ATOM 1781 C C . ASP A 1 218 ? -15.175 -5.622 -7.245 1.00 96.94 218 ASP A C 1
ATOM 1783 O O . ASP A 1 218 ? -14.740 -6.667 -7.732 1.00 96.94 218 ASP A O 1
ATOM 1787 N N . PHE A 1 219 ? -14.657 -4.431 -7.560 1.00 96.88 219 PHE A N 1
ATOM 1788 C CA . PHE A 1 219 ? -13.563 -4.272 -8.510 1.00 96.88 219 PHE A CA 1
ATOM 1789 C C . PHE A 1 219 ? -12.284 -5.009 -8.083 1.00 96.88 219 PHE A C 1
ATOM 1791 O O . PHE A 1 219 ? -11.647 -5.634 -8.929 1.00 96.88 219 PHE A O 1
ATOM 1798 N N . ILE A 1 220 ? -11.903 -4.963 -6.799 1.00 96.06 220 ILE A N 1
ATOM 1799 C CA . ILE A 1 220 ? -10.680 -5.624 -6.303 1.00 96.06 220 ILE A CA 1
ATOM 1800 C C . ILE A 1 220 ? -10.874 -7.107 -5.946 1.00 96.06 220 ILE A C 1
ATOM 1802 O O . ILE A 1 220 ? -9.896 -7.847 -5.796 1.00 96.06 220 ILE A O 1
ATOM 1806 N N . LYS A 1 221 ? -12.118 -7.559 -5.769 1.00 95.94 221 LYS A N 1
ATOM 1807 C CA . LYS A 1 221 ? -12.448 -8.973 -5.531 1.00 95.94 221 LYS A CA 1
ATOM 1808 C C . LYS A 1 221 ? -12.508 -9.777 -6.831 1.00 95.94 221 LYS A C 1
ATOM 1810 O O . LYS A 1 221 ? -12.313 -10.988 -6.776 1.00 95.94 221 LYS A O 1
ATOM 1815 N N . ASP A 1 222 ? -12.695 -9.105 -7.964 1.00 96.31 222 ASP A N 1
ATOM 1816 C CA . ASP A 1 222 ? -12.652 -9.666 -9.315 1.00 96.31 222 ASP A CA 1
ATOM 1817 C C . ASP A 1 222 ? -11.331 -10.416 -9.591 1.00 96.31 222 ASP A C 1
ATOM 1819 O O . ASP A 1 222 ? -10.243 -9.827 -9.641 1.00 96.31 222 ASP A O 1
ATOM 1823 N N . GLU A 1 223 ? -11.436 -11.739 -9.740 1.00 94.88 223 GLU A N 1
ATOM 1824 C CA . GLU A 1 223 ? -10.290 -12.626 -9.949 1.00 94.88 223 GLU A CA 1
ATOM 1825 C C . GLU A 1 223 ? -9.612 -12.375 -11.294 1.00 94.88 223 GLU A C 1
ATOM 1827 O O . GLU A 1 223 ? -8.387 -12.278 -11.362 1.00 94.88 223 GLU A O 1
ATOM 1832 N N . ASP A 1 224 ? -10.397 -12.233 -12.359 1.00 95.50 224 ASP A N 1
ATOM 1833 C CA . ASP A 1 224 ? -9.886 -12.133 -13.724 1.00 95.50 224 ASP A CA 1
ATOM 1834 C C . ASP A 1 224 ? -9.085 -10.842 -13.914 1.00 95.50 224 ASP A C 1
ATOM 1836 O O . ASP A 1 224 ? -8.004 -10.842 -14.524 1.00 95.50 224 ASP A O 1
ATOM 1840 N N . LYS A 1 225 ? -9.560 -9.737 -13.324 1.00 94.38 225 LYS A N 1
ATOM 1841 C CA . LYS A 1 225 ? -8.810 -8.474 -13.298 1.00 94.38 225 LYS A CA 1
ATOM 1842 C C . LYS A 1 225 ? -7.502 -8.616 -12.533 1.00 94.38 225 LYS A C 1
ATOM 1844 O O . LYS A 1 225 ? -6.462 -8.169 -13.028 1.00 94.38 225 LYS A O 1
ATOM 1849 N N . PHE A 1 226 ? -7.525 -9.256 -11.363 1.00 96.31 226 PHE A N 1
ATOM 1850 C CA . PHE A 1 226 ? -6.313 -9.447 -10.572 1.00 96.31 226 PHE A CA 1
ATOM 1851 C C . PHE A 1 226 ? -5.292 -10.333 -11.296 1.00 96.31 226 PHE A C 1
ATOM 1853 O O . PHE A 1 226 ? -4.120 -9.962 -11.390 1.00 96.31 226 PHE A O 1
ATOM 1860 N N . GLN A 1 227 ? -5.722 -11.459 -11.871 1.00 95.81 227 GLN A N 1
ATOM 1861 C CA . GLN A 1 227 ? -4.852 -12.361 -12.631 1.00 95.81 227 GLN A CA 1
ATOM 1862 C C . GLN A 1 227 ? -4.238 -11.666 -13.847 1.00 95.81 227 GLN A C 1
ATOM 1864 O O . GLN A 1 227 ? -3.042 -11.812 -14.115 1.00 95.81 227 GLN A O 1
ATOM 1869 N N . THR A 1 228 ? -5.024 -10.842 -14.542 1.00 95.69 228 THR A N 1
ATOM 1870 C CA . THR A 1 228 ? -4.537 -10.037 -15.666 1.00 95.69 228 THR A CA 1
ATOM 1871 C C . THR A 1 228 ? -3.416 -9.096 -15.229 1.00 95.69 228 THR A C 1
ATOM 1873 O O . THR A 1 228 ? -2.344 -9.097 -15.839 1.00 95.69 228 THR A O 1
ATOM 1876 N N . ILE A 1 229 ? -3.618 -8.328 -14.155 1.00 95.88 229 ILE A N 1
ATOM 1877 C CA . ILE A 1 229 ? -2.598 -7.401 -13.640 1.00 95.88 229 ILE A CA 1
ATOM 1878 C C . ILE A 1 229 ? -1.377 -8.161 -13.136 1.00 95.88 229 ILE A C 1
ATOM 1880 O O . ILE A 1 229 ? -0.256 -7.778 -13.454 1.00 95.88 229 ILE A O 1
ATOM 1884 N N . SER A 1 230 ? -1.579 -9.245 -12.389 1.00 96.75 230 SER A N 1
ATOM 1885 C CA . SER A 1 230 ? -0.500 -10.060 -11.834 1.00 96.75 230 SER A CA 1
ATOM 1886 C C . SER A 1 230 ? 0.411 -10.602 -12.936 1.00 96.75 230 SER A C 1
ATOM 1888 O O . SER A 1 230 ? 1.623 -10.374 -12.916 1.00 96.75 230 SER A O 1
ATOM 1890 N N . LYS A 1 231 ? -0.172 -11.215 -13.974 1.00 97.06 231 LYS A N 1
ATOM 1891 C CA . LYS A 1 231 ? 0.577 -11.733 -15.125 1.00 97.06 231 LYS A CA 1
ATOM 1892 C C . LYS A 1 231 ? 1.322 -10.624 -15.867 1.00 97.06 231 LYS A C 1
ATOM 1894 O O . LYS A 1 231 ? 2.491 -10.789 -16.215 1.00 97.06 231 LYS A O 1
ATOM 1899 N N . LYS A 1 232 ? 0.664 -9.486 -16.106 1.00 96.44 232 LYS A N 1
ATOM 1900 C CA . LYS A 1 232 ? 1.262 -8.338 -16.802 1.00 96.44 232 LYS A CA 1
ATOM 1901 C C . LYS A 1 232 ? 2.402 -7.709 -16.001 1.00 96.44 232 LYS A C 1
ATOM 1903 O O . LYS A 1 232 ? 3.446 -7.419 -16.579 1.00 96.44 232 LYS A O 1
ATOM 1908 N N . TYR A 1 233 ? 2.244 -7.575 -14.687 1.00 97.44 233 TYR A N 1
ATOM 1909 C CA . TYR A 1 233 ? 3.287 -7.089 -13.790 1.00 97.44 233 TYR A CA 1
ATOM 1910 C C . TYR A 1 233 ? 4.496 -8.026 -13.757 1.00 97.44 233 TYR A C 1
ATOM 1912 O O . TYR A 1 233 ? 5.632 -7.562 -13.848 1.00 97.44 233 TYR A O 1
ATOM 1920 N N . GLN A 1 234 ? 4.274 -9.340 -13.663 1.00 96.88 234 GLN A N 1
ATOM 1921 C CA . GLN A 1 234 ? 5.351 -10.335 -13.675 1.00 96.88 234 GLN A CA 1
ATOM 1922 C C . GLN A 1 234 ? 6.106 -10.323 -15.004 1.00 96.88 234 GLN A C 1
ATOM 1924 O O . GLN A 1 234 ? 7.334 -10.288 -15.013 1.00 96.88 234 GLN A O 1
ATOM 1929 N N . GLN A 1 235 ? 5.380 -10.279 -16.124 1.00 96.81 235 GLN A N 1
ATOM 1930 C CA . GLN A 1 235 ? 5.981 -10.174 -17.450 1.00 96.81 235 GLN A CA 1
ATOM 1931 C C . GLN A 1 235 ? 6.795 -8.880 -17.587 1.00 96.81 235 GLN A C 1
ATOM 1933 O O . GLN A 1 235 ? 7.937 -8.924 -18.036 1.00 96.81 235 GLN A O 1
ATOM 1938 N N . ALA A 1 236 ? 6.241 -7.739 -17.170 1.00 96.12 236 ALA A N 1
ATOM 1939 C CA . ALA A 1 236 ? 6.955 -6.468 -17.188 1.00 96.12 236 ALA A CA 1
ATOM 1940 C C . ALA A 1 236 ? 8.205 -6.514 -16.301 1.00 96.12 236 ALA A C 1
ATOM 1942 O O . ALA A 1 236 ? 9.271 -6.111 -16.744 1.00 96.12 236 ALA A O 1
ATOM 1943 N N . SER A 1 237 ? 8.110 -7.069 -15.092 1.00 96.50 237 SER A N 1
ATOM 1944 C CA . SER A 1 237 ? 9.249 -7.211 -14.174 1.00 96.50 237 SER A CA 1
ATOM 1945 C C . SER A 1 237 ? 10.350 -8.105 -14.732 1.00 96.50 237 SER A C 1
ATOM 1947 O O . SER A 1 237 ? 11.524 -7.818 -14.530 1.00 96.50 237 SER A O 1
ATOM 1949 N N . PHE A 1 238 ? 9.982 -9.156 -15.465 1.00 97.06 238 PHE A N 1
ATOM 1950 C CA . PHE A 1 238 ? 10.940 -10.042 -16.117 1.00 97.06 238 PHE A CA 1
ATOM 1951 C C . PHE A 1 238 ? 11.681 -9.350 -17.270 1.00 97.06 238 PHE A C 1
ATOM 1953 O O . PHE A 1 238 ? 12.897 -9.478 -17.379 1.00 97.06 238 PHE A O 1
ATOM 1960 N N . TRP A 1 239 ? 10.967 -8.601 -18.117 1.00 95.31 239 TRP A N 1
ATOM 1961 C CA . TRP A 1 239 ? 11.549 -7.957 -19.303 1.00 95.31 239 TRP A CA 1
ATOM 1962 C C . TRP A 1 239 ? 12.189 -6.596 -19.032 1.00 95.31 239 TRP A C 1
ATOM 1964 O O . TRP A 1 239 ? 13.024 -6.157 -19.820 1.00 95.31 239 TRP A O 1
ATOM 1974 N N . TYR A 1 240 ? 11.822 -5.924 -17.940 1.00 95.38 240 TYR A N 1
ATOM 1975 C CA . TYR A 1 240 ? 12.300 -4.578 -17.635 1.00 95.38 240 TYR A CA 1
ATOM 1976 C C . TYR A 1 240 ? 13.833 -4.463 -17.626 1.00 95.38 240 TYR A C 1
ATOM 1978 O O . TYR A 1 240 ? 14.333 -3.576 -18.315 1.00 95.38 240 TYR A O 1
ATOM 1986 N N . PRO A 1 241 ? 14.604 -5.377 -17.000 1.00 94.62 241 PRO A N 1
ATOM 1987 C CA . PRO A 1 241 ? 16.064 -5.332 -17.085 1.00 94.62 241 PRO A CA 1
ATOM 1988 C C . PRO A 1 241 ? 16.579 -5.378 -18.530 1.00 94.62 241 PRO A C 1
ATOM 1990 O O . PRO A 1 241 ? 17.455 -4.604 -18.900 1.00 94.62 241 PRO A O 1
ATOM 1993 N N . SER A 1 242 ? 16.007 -6.234 -19.383 1.00 95.31 242 SER A N 1
ATOM 1994 C CA . SER A 1 242 ? 16.385 -6.314 -20.800 1.00 95.31 242 SER A CA 1
ATOM 1995 C C . SER A 1 242 ? 16.047 -5.036 -21.567 1.00 95.31 242 SER A C 1
ATOM 1997 O O . SER A 1 242 ? 16.821 -4.620 -22.425 1.00 95.31 242 SER A O 1
ATOM 1999 N N . ILE A 1 243 ? 14.922 -4.392 -21.247 1.00 93.38 243 ILE A N 1
ATOM 2000 C CA . ILE A 1 243 ? 14.543 -3.100 -21.830 1.00 93.38 243 ILE A CA 1
ATOM 2001 C C . ILE A 1 243 ? 15.539 -2.019 -21.397 1.00 93.38 243 ILE A C 1
ATOM 2003 O O . ILE A 1 243 ? 16.028 -1.284 -22.253 1.00 93.38 243 ILE A O 1
ATOM 2007 N N . GLN A 1 244 ? 15.904 -1.960 -20.112 1.00 93.19 244 GLN A N 1
ATOM 2008 C CA . GLN A 1 244 ? 16.922 -1.027 -19.615 1.00 93.19 244 GLN A CA 1
ATOM 2009 C C . GLN A 1 244 ? 18.255 -1.220 -20.343 1.00 93.19 244 GLN A C 1
ATOM 2011 O O . GLN A 1 244 ? 18.816 -0.251 -20.851 1.00 93.19 244 GLN A O 1
ATOM 2016 N N . PHE A 1 245 ? 18.718 -2.466 -20.487 1.00 91.69 245 PHE A N 1
ATOM 2017 C CA . PHE A 1 245 ? 19.914 -2.770 -21.276 1.00 91.69 245 PHE A CA 1
ATOM 2018 C C . PHE A 1 245 ? 19.773 -2.354 -22.742 1.00 91.69 245 PHE A C 1
ATOM 2020 O O . PHE A 1 245 ? 20.745 -1.895 -23.338 1.00 91.69 245 PHE A O 1
ATOM 2027 N N . GLY A 1 246 ? 18.581 -2.477 -23.329 1.00 93.56 246 GLY A N 1
ATOM 2028 C CA . GLY A 1 246 ? 18.290 -1.996 -24.678 1.00 93.56 246 GLY A CA 1
ATOM 2029 C C . GLY A 1 246 ? 18.499 -0.486 -24.818 1.00 93.56 246 GLY A C 1
ATOM 2030 O O . GLY A 1 246 ? 19.208 -0.058 -25.726 1.00 93.56 246 GLY A O 1
ATOM 2031 N N . PHE A 1 247 ? 17.960 0.316 -23.895 1.00 93.12 247 PHE A N 1
ATOM 2032 C CA . PHE A 1 247 ? 18.155 1.774 -23.883 1.00 93.12 247 PHE A CA 1
ATOM 2033 C C . PHE A 1 247 ? 19.611 2.169 -23.617 1.00 93.12 247 PHE A C 1
ATOM 2035 O O . PHE A 1 247 ? 20.155 3.028 -24.309 1.00 93.12 247 PHE A O 1
ATOM 2042 N N . GLN A 1 248 ? 20.279 1.498 -22.677 1.00 90.69 248 GLN A N 1
ATOM 2043 C CA . GLN A 1 248 ? 21.707 1.709 -22.420 1.00 90.69 248 GLN A CA 1
ATOM 2044 C C . GLN A 1 248 ? 22.556 1.364 -23.651 1.00 90.69 248 GLN A C 1
ATOM 2046 O O . GLN A 1 248 ? 23.464 2.111 -24.009 1.00 90.69 248 GLN A O 1
ATOM 2051 N N . SER A 1 249 ? 22.229 0.271 -24.345 1.00 91.62 249 SER A N 1
ATOM 2052 C CA . SER A 1 249 ? 22.897 -0.123 -25.589 1.00 91.62 249 SER A CA 1
ATOM 2053 C C . SER A 1 249 ? 22.634 0.887 -26.701 1.00 91.62 249 SER A C 1
ATOM 2055 O O . SER A 1 249 ? 23.553 1.240 -27.431 1.00 91.62 249 SER A O 1
ATOM 2057 N N . LEU A 1 250 ? 21.408 1.401 -26.817 1.00 91.44 250 LEU A N 1
ATOM 2058 C CA . LEU A 1 250 ? 21.059 2.430 -27.795 1.00 91.44 250 LEU A CA 1
ATOM 2059 C C . LEU A 1 250 ? 21.850 3.728 -27.573 1.00 91.44 250 LEU A C 1
ATOM 2061 O O . LEU A 1 250 ? 22.218 4.383 -28.544 1.00 91.44 250 LEU A O 1
ATOM 2065 N N . PHE A 1 251 ? 22.149 4.071 -26.319 1.00 89.81 251 PHE A N 1
ATOM 2066 C CA . PHE A 1 251 ? 22.992 5.215 -25.972 1.00 89.81 251 PHE A CA 1
ATOM 2067 C C . PHE A 1 251 ? 24.486 4.952 -26.224 1.00 89.81 251 PHE A C 1
ATOM 2069 O O . PHE A 1 251 ? 25.174 5.782 -26.817 1.00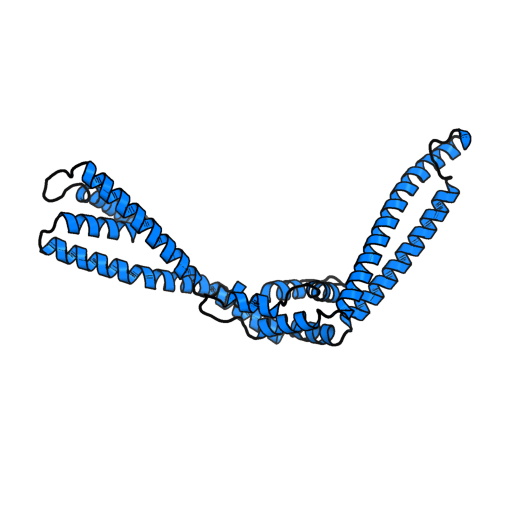 89.81 251 PHE A O 1
ATOM 2076 N N . LEU A 1 252 ? 24.997 3.789 -25.805 1.00 89.00 252 LEU A N 1
ATOM 2077 C CA . LEU A 1 252 ? 26.429 3.481 -25.859 1.00 89.00 252 LEU A CA 1
ATOM 2078 C C . LEU A 1 252 ? 26.924 3.027 -27.235 1.00 89.00 252 LEU A C 1
ATOM 2080 O O . LEU A 1 252 ? 28.020 3.409 -27.643 1.00 89.00 252 LEU A O 1
ATOM 2084 N N . LEU A 1 253 ? 26.160 2.209 -27.965 1.00 89.19 253 LEU A N 1
ATOM 2085 C CA . LEU A 1 253 ? 26.617 1.621 -29.229 1.00 89.19 253 LEU A CA 1
ATOM 2086 C C . LEU A 1 253 ? 26.996 2.674 -30.285 1.00 89.19 253 LEU A C 1
ATOM 2088 O O . LEU A 1 253 ? 28.042 2.496 -30.916 1.00 89.19 253 LEU A O 1
ATOM 2092 N N . PRO A 1 254 ? 26.246 3.781 -30.472 1.00 89.19 254 PRO A N 1
ATOM 2093 C CA . PRO A 1 254 ? 26.667 4.856 -31.367 1.00 89.19 254 PRO A CA 1
ATOM 2094 C C . PRO A 1 254 ? 27.999 5.487 -30.945 1.00 89.19 254 PRO A C 1
ATOM 2096 O O . PRO A 1 254 ? 28.867 5.694 -31.794 1.00 89.19 254 PRO A O 1
ATOM 2099 N N . LEU A 1 255 ? 28.201 5.735 -29.645 1.00 85.81 255 LEU A N 1
ATOM 2100 C CA . LEU A 1 255 ? 29.446 6.305 -29.114 1.00 85.81 255 LEU A CA 1
ATOM 2101 C C . LEU A 1 255 ? 30.635 5.371 -29.361 1.00 85.81 255 LEU A C 1
ATOM 2103 O O . LEU A 1 255 ? 31.676 5.810 -29.855 1.00 85.81 255 LEU A O 1
ATOM 2107 N N . ILE A 1 256 ? 30.456 4.073 -29.105 1.00 83.88 256 ILE A N 1
ATOM 2108 C CA . ILE A 1 256 ? 31.462 3.041 -29.378 1.00 83.88 256 ILE A CA 1
ATOM 2109 C C . ILE A 1 256 ? 31.782 2.991 -30.875 1.00 83.88 256 ILE A C 1
ATOM 2111 O O . ILE A 1 256 ? 32.951 2.966 -31.260 1.00 83.88 256 ILE A O 1
ATOM 2115 N N . PHE A 1 257 ? 30.766 3.003 -31.741 1.00 85.62 257 PHE A N 1
ATOM 2116 C CA . PHE A 1 257 ? 30.962 2.922 -33.188 1.00 85.62 257 PHE A CA 1
ATOM 2117 C C . PHE A 1 257 ? 31.710 4.142 -33.745 1.00 85.62 257 PHE A C 1
ATOM 2119 O O . PHE A 1 257 ? 32.618 3.990 -34.572 1.00 85.62 257 PHE A O 1
ATOM 2126 N N . ILE A 1 258 ? 31.381 5.344 -33.262 1.00 84.19 258 ILE A N 1
ATOM 2127 C CA . ILE A 1 258 ? 32.086 6.584 -33.613 1.00 84.19 258 ILE A CA 1
ATOM 2128 C C . ILE A 1 258 ? 33.538 6.516 -33.127 1.00 84.19 258 ILE A C 1
ATOM 2130 O O . ILE A 1 258 ? 34.452 6.739 -33.923 1.00 84.19 258 ILE A O 1
ATOM 2134 N N . ALA A 1 259 ? 33.770 6.136 -31.867 1.00 80.00 259 ALA A N 1
ATOM 2135 C CA . ALA A 1 259 ? 35.114 6.020 -31.304 1.00 80.00 259 ALA A CA 1
ATOM 2136 C C . ALA A 1 259 ? 35.978 4.997 -32.069 1.00 80.00 259 ALA A C 1
ATOM 2138 O O . ALA A 1 259 ? 37.121 5.286 -32.421 1.00 80.00 259 ALA A O 1
ATOM 2139 N N . LEU A 1 260 ? 35.428 3.828 -32.422 1.00 78.94 260 LEU A N 1
ATOM 2140 C CA . LEU A 1 260 ? 36.118 2.830 -33.253 1.00 78.94 260 LEU A CA 1
ATOM 2141 C C . LEU A 1 260 ? 36.470 3.372 -34.642 1.00 78.94 260 LEU A C 1
ATOM 2143 O O . LEU A 1 260 ? 37.563 3.109 -35.155 1.00 78.94 260 LEU A O 1
ATOM 2147 N N . SER A 1 261 ? 35.551 4.112 -35.259 1.00 81.62 261 SER A N 1
ATOM 2148 C CA . SER A 1 261 ? 35.738 4.675 -36.598 1.00 81.62 261 SER A CA 1
ATOM 2149 C C . SER A 1 261 ? 36.830 5.747 -36.608 1.00 81.62 261 SER A C 1
ATOM 2151 O O . SER A 1 261 ? 37.724 5.707 -37.459 1.00 81.62 261 SER A O 1
ATOM 2153 N N . VAL A 1 262 ? 36.818 6.650 -35.622 1.00 80.56 262 VAL A N 1
ATOM 2154 C CA . VAL A 1 262 ? 37.838 7.697 -35.448 1.00 80.56 262 VAL A CA 1
ATOM 2155 C C . VAL A 1 262 ? 39.205 7.085 -35.140 1.00 80.56 262 VAL A C 1
ATOM 2157 O O . VAL A 1 262 ? 40.196 7.470 -35.766 1.00 80.56 262 VAL A O 1
ATOM 2160 N N . HIS A 1 263 ? 39.277 6.082 -34.259 1.00 73.81 263 HIS A N 1
ATOM 2161 C CA . HIS A 1 263 ? 40.529 5.385 -33.951 1.00 73.81 263 HIS A CA 1
ATOM 2162 C C . HIS A 1 263 ? 41.151 4.739 -35.200 1.00 73.81 263 HIS A C 1
ATOM 2164 O O . HIS A 1 263 ? 42.326 4.954 -35.504 1.00 73.81 263 HIS A O 1
ATOM 2170 N N . LYS A 1 264 ? 40.358 3.998 -35.990 1.00 74.81 264 LYS A N 1
ATOM 2171 C CA . LYS A 1 264 ? 40.837 3.378 -37.240 1.00 74.81 264 LYS A CA 1
ATOM 2172 C C . LYS A 1 264 ? 41.296 4.415 -38.268 1.00 74.81 264 LYS A C 1
ATOM 2174 O O . LYS A 1 264 ? 42.287 4.187 -38.962 1.00 74.81 264 LYS A O 1
ATOM 2179 N N . PHE A 1 265 ? 40.591 5.539 -38.386 1.00 75.56 265 PHE A N 1
ATOM 2180 C CA . PHE A 1 265 ? 40.943 6.610 -39.320 1.00 75.56 265 PHE A CA 1
ATOM 2181 C C . PHE A 1 265 ? 42.255 7.310 -38.934 1.00 75.56 265 PHE A C 1
ATOM 2183 O O . PHE A 1 265 ? 43.135 7.508 -39.773 1.00 75.56 265 PHE A O 1
ATOM 2190 N N . THR A 1 266 ? 42.416 7.638 -37.654 1.00 71.38 266 THR A N 1
ATOM 2191 C CA . THR A 1 266 ? 43.584 8.361 -37.122 1.00 71.38 266 THR A CA 1
ATOM 2192 C C . THR A 1 266 ? 44.848 7.515 -37.111 1.00 71.38 266 THR A C 1
ATOM 2194 O O . THR A 1 266 ? 45.914 8.020 -37.466 1.00 71.38 266 THR A O 1
ATOM 2197 N N . GLN A 1 267 ? 44.730 6.215 -36.824 1.00 66.88 267 GLN A N 1
ATOM 2198 C CA . GLN A 1 267 ? 45.849 5.279 -36.924 1.00 66.88 267 GLN A CA 1
ATOM 2199 C C . GLN A 1 267 ? 46.370 5.160 -38.367 1.00 66.88 267 GLN A C 1
ATOM 2201 O O . GLN A 1 267 ? 47.577 5.085 -38.576 1.00 66.88 267 GLN A O 1
ATOM 2206 N N . ARG A 1 268 ? 45.480 5.195 -39.371 1.00 67.12 268 ARG A N 1
ATOM 2207 C CA . ARG A 1 268 ? 45.864 5.160 -40.796 1.00 67.12 268 ARG A CA 1
ATOM 2208 C C . ARG A 1 268 ? 46.536 6.446 -41.281 1.00 67.12 268 ARG A C 1
ATOM 2210 O O . ARG A 1 268 ? 47.305 6.387 -42.231 1.00 67.12 268 ARG A O 1
ATOM 2217 N N . ARG A 1 269 ? 46.242 7.594 -40.660 1.00 68.50 269 ARG A N 1
ATOM 2218 C CA . ARG A 1 269 ? 46.788 8.910 -41.047 1.00 68.50 269 ARG A CA 1
ATOM 2219 C C . ARG A 1 269 ? 47.944 9.411 -40.172 1.00 68.50 269 ARG A C 1
ATOM 2221 O O . ARG A 1 269 ? 48.430 10.509 -40.407 1.00 68.50 269 ARG A O 1
ATOM 2228 N N . GLY A 1 270 ? 48.393 8.629 -39.187 1.00 61.31 270 GLY A N 1
ATOM 2229 C CA . GLY A 1 270 ? 49.545 8.976 -38.343 1.00 61.31 270 GLY A CA 1
ATOM 2230 C C . GLY A 1 270 ? 49.271 10.031 -37.261 1.00 61.31 270 GLY A C 1
ATOM 2231 O O . GLY A 1 270 ? 50.212 10.571 -36.686 1.00 61.31 270 GLY A O 1
ATOM 2232 N N . TYR A 1 271 ? 48.006 10.324 -36.936 1.00 66.19 271 TYR A N 1
ATOM 2233 C CA . TYR A 1 271 ? 47.654 11.292 -35.887 1.00 66.19 271 TYR A CA 1
ATOM 2234 C C . TYR A 1 271 ? 47.759 10.666 -34.486 1.00 66.19 271 TYR A C 1
ATOM 2236 O O . TYR A 1 271 ? 46.755 10.270 -33.892 1.00 66.19 271 TYR A O 1
ATOM 2244 N N . GLY A 1 272 ? 48.981 10.573 -33.950 1.00 58.88 272 GLY A N 1
ATOM 2245 C CA . GLY A 1 272 ? 49.280 9.883 -32.685 1.00 58.88 272 GLY A CA 1
ATOM 2246 C C . GLY A 1 272 ? 48.514 10.393 -31.453 1.00 58.88 272 GLY A C 1
ATOM 2247 O O . GLY A 1 272 ? 48.064 9.584 -30.647 1.00 58.88 272 GLY A O 1
ATOM 2248 N N . LEU A 1 273 ? 48.289 11.708 -31.332 1.00 58.81 273 LEU A N 1
ATOM 2249 C CA . LEU A 1 273 ? 47.544 12.312 -30.212 1.00 58.81 273 LEU A CA 1
ATOM 2250 C C . LEU A 1 273 ? 46.045 11.972 -30.238 1.00 58.81 273 LEU A C 1
ATOM 2252 O O . LEU A 1 273 ? 45.470 11.609 -29.215 1.00 58.81 273 LEU A O 1
ATOM 2256 N N . ILE A 1 274 ? 45.415 12.036 -31.413 1.00 58.88 274 ILE A N 1
ATOM 2257 C CA . ILE A 1 274 ? 43.979 11.746 -31.566 1.00 58.88 274 ILE A CA 1
ATOM 2258 C C . ILE A 1 274 ? 43.727 10.237 -31.443 1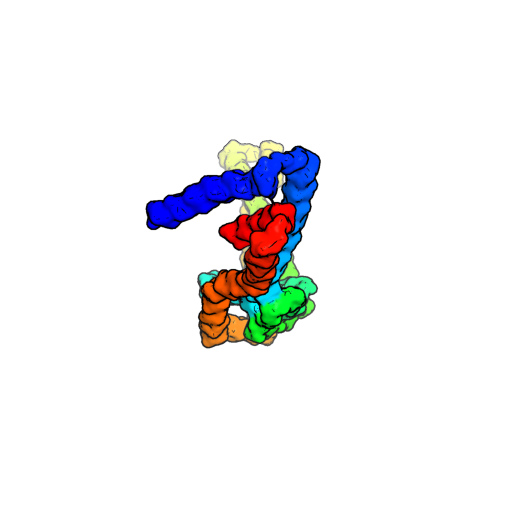.00 58.88 274 ILE A C 1
ATOM 2260 O O . ILE A 1 274 ? 42.730 9.817 -30.855 1.00 58.88 274 ILE A O 1
ATOM 2264 N N . ALA A 1 275 ? 44.662 9.410 -31.923 1.00 58.31 275 ALA A N 1
ATOM 2265 C CA . ALA A 1 275 ? 44.617 7.965 -31.730 1.00 58.31 275 ALA A CA 1
ATOM 2266 C C . ALA A 1 275 ? 44.679 7.577 -30.241 1.00 58.31 275 ALA A C 1
ATOM 2268 O O . ALA A 1 275 ? 44.001 6.624 -29.855 1.00 58.31 275 ALA A O 1
ATOM 2269 N N . LEU A 1 276 ? 45.429 8.324 -29.416 1.00 62.59 276 LEU A N 1
ATOM 2270 C CA . LEU A 1 276 ? 45.508 8.134 -27.965 1.00 62.59 276 LEU A CA 1
ATOM 2271 C C . LEU A 1 276 ? 44.181 8.498 -27.275 1.00 62.59 276 LEU A C 1
ATOM 2273 O O . LEU A 1 276 ? 43.629 7.672 -26.558 1.00 62.59 276 LEU A O 1
ATOM 2277 N N . ILE A 1 277 ? 43.617 9.678 -27.552 1.00 63.47 277 ILE A N 1
ATOM 2278 C CA . ILE A 1 277 ? 42.333 10.126 -26.969 1.00 63.47 277 ILE A CA 1
ATOM 2279 C C . ILE A 1 277 ? 41.190 9.174 -27.358 1.00 63.47 277 ILE A C 1
ATOM 2281 O O . ILE A 1 277 ? 40.412 8.729 -26.517 1.00 63.47 277 ILE A O 1
ATOM 2285 N N . SER A 1 278 ? 41.124 8.780 -28.632 1.00 58.88 278 SER A N 1
ATOM 2286 C CA . SER A 1 278 ? 40.118 7.831 -29.118 1.00 58.88 278 SER A CA 1
ATOM 2287 C C . SER A 1 278 ? 40.293 6.419 -28.540 1.00 58.88 278 SER A C 1
ATOM 2289 O O . SER A 1 278 ? 39.321 5.671 -28.463 1.00 58.88 278 SER A O 1
ATOM 2291 N N . TRP A 1 279 ? 41.517 6.043 -28.153 1.00 63.28 279 TRP A N 1
ATOM 2292 C CA . TRP A 1 279 ? 41.819 4.780 -27.476 1.00 63.28 279 TRP A CA 1
ATOM 2293 C C . TRP A 1 279 ? 41.401 4.808 -26.000 1.00 63.28 279 TRP A C 1
ATOM 2295 O O . TRP A 1 279 ? 40.826 3.834 -25.523 1.00 63.28 279 TRP A O 1
ATOM 2305 N N . HIS A 1 280 ? 41.616 5.925 -25.298 1.00 64.94 280 HIS A N 1
ATOM 2306 C CA . HIS A 1 280 ? 41.153 6.115 -23.919 1.00 64.94 280 HIS A CA 1
ATOM 2307 C C . HIS A 1 280 ? 39.622 6.072 -23.811 1.00 64.94 280 HIS A C 1
ATOM 2309 O O . HIS A 1 280 ? 39.093 5.352 -22.968 1.00 64.94 280 HIS A O 1
ATOM 2315 N N . LEU A 1 281 ? 38.905 6.719 -24.736 1.00 64.00 281 LEU A N 1
ATOM 2316 C CA . LEU A 1 281 ? 37.441 6.630 -24.808 1.00 64.00 281 LEU A CA 1
ATOM 2317 C C . LEU A 1 281 ? 36.948 5.193 -25.042 1.00 64.00 281 LEU A C 1
ATOM 2319 O O . LEU A 1 281 ? 35.984 4.762 -24.420 1.00 64.00 281 LEU A O 1
ATOM 2323 N N . LEU A 1 282 ? 37.633 4.422 -25.891 1.00 61.38 282 LEU A N 1
ATOM 2324 C CA . LEU A 1 282 ? 37.293 3.017 -26.137 1.00 61.38 282 LEU A CA 1
ATOM 2325 C C . LEU A 1 282 ? 37.476 2.118 -24.917 1.00 61.38 282 LEU A C 1
ATOM 2327 O O . LEU A 1 282 ? 36.695 1.192 -24.745 1.00 61.38 282 LEU A O 1
ATOM 2331 N N . VAL A 1 283 ? 38.489 2.391 -24.094 1.00 61.19 283 VAL A N 1
ATOM 2332 C CA . VAL A 1 283 ? 38.709 1.688 -22.822 1.00 61.19 283 VAL A CA 1
ATOM 2333 C C . VAL A 1 283 ? 37.603 2.010 -21.823 1.00 61.19 283 VAL A C 1
ATOM 2335 O O . VAL A 1 283 ? 37.213 1.142 -21.062 1.00 61.19 283 VAL A O 1
ATOM 2338 N N . ILE A 1 284 ? 37.098 3.243 -21.805 1.00 59.47 284 ILE A N 1
ATOM 2339 C CA . ILE A 1 284 ? 36.038 3.645 -20.870 1.00 59.47 284 ILE A CA 1
ATOM 2340 C C . ILE A 1 284 ? 34.699 2.974 -21.220 1.00 59.47 284 ILE A C 1
ATOM 2342 O O . ILE A 1 284 ? 33.895 2.710 -20.329 1.00 59.47 284 ILE A O 1
ATOM 2346 N N . PHE A 1 285 ? 34.453 2.690 -22.502 1.00 56.47 285 PHE A N 1
ATOM 2347 C CA . PHE A 1 285 ? 33.208 2.066 -22.958 1.00 56.47 285 PHE A CA 1
ATOM 2348 C C . PHE A 1 285 ? 33.199 0.522 -22.931 1.00 56.47 285 PHE A C 1
ATOM 2350 O O . PHE A 1 285 ? 32.139 -0.052 -23.184 1.00 56.47 285 PHE A O 1
ATOM 2357 N N . PHE A 1 286 ? 34.334 -0.144 -22.672 1.00 49.78 286 PHE A N 1
ATOM 2358 C CA . PHE A 1 286 ? 34.494 -1.612 -22.670 1.00 49.78 286 PHE A CA 1
ATOM 2359 C C . PHE A 1 286 ? 34.839 -2.154 -21.282 1.00 49.78 286 PHE A C 1
ATOM 2361 O O . PHE A 1 286 ? 34.310 -3.236 -20.940 1.00 49.78 286 PHE A O 1
#

Secondary structure (DSSP, 8-state):
-HHHHHHHHHHHHHHHHHHT-BTTBPPPHHHHHHHHHHHHHHHHHHHHHHHHHHHSBPPHHHHSTTHHHHHHHHH---TTHHHHHHHTT--SS-HHHHHHHTTTTSBS---HHHHHHHHHHHHH-SHHHHHHHHHHHHHHHHHHHHHHHHHHHHHHHHHHHHHHHTT--GGG-S-SS-HHHHHHHHHHHHHHHHHHHHHHHHHHHHHHTSHHHHHHHHHHH-HHHHHHHHHHHHHHHHHHHHHHHHHHHHHHHHHHHHHHHHHHHHHHHT-HHHHHHHHHHHHHT-

Radius of gyration: 35.13 Å; chains: 1; bounding box: 80×38×99 Å